Protein AF-A0A1B9E929-F1 (afdb_monomer_lite)

Structure (mmCIF, N/CA/C/O backbone):
data_AF-A0A1B9E929-F1
#
_entry.id   AF-A0A1B9E929-F1
#
loop_
_atom_site.group_PDB
_atom_site.id
_atom_site.type_symbol
_atom_site.label_atom_id
_atom_site.label_alt_id
_atom_site.label_comp_id
_atom_site.label_asym_id
_atom_site.label_entity_id
_atom_site.label_seq_id
_atom_site.pdbx_PDB_ins_code
_atom_site.Cartn_x
_atom_site.Cartn_y
_atom_site.Cartn_z
_atom_site.occupancy
_atom_site.B_iso_or_equiv
_atom_site.auth_seq_id
_atom_site.auth_comp_id
_atom_site.auth_asym_id
_atom_site.auth_atom_id
_atom_site.pdbx_PDB_model_num
ATOM 1 N N . MET A 1 1 ? 0.014 2.179 -25.426 1.00 51.34 1 MET A N 1
ATOM 2 C CA . MET A 1 1 ? -0.343 2.924 -24.190 1.00 51.34 1 MET A CA 1
ATOM 3 C C . MET A 1 1 ? 0.751 2.801 -23.128 1.00 51.34 1 MET A C 1
ATOM 5 O O . MET A 1 1 ? 1.100 3.812 -22.540 1.00 51.34 1 MET A O 1
ATOM 9 N N . ILE A 1 2 ? 1.333 1.608 -22.936 1.00 59.19 2 ILE A N 1
ATOM 10 C CA . ILE A 1 2 ? 2.420 1.338 -21.971 1.00 59.19 2 ILE A CA 1
ATOM 11 C C . ILE A 1 2 ? 3.769 1.963 -22.373 1.00 59.19 2 ILE A C 1
ATOM 13 O O . ILE A 1 2 ? 4.546 2.355 -21.508 1.00 59.19 2 ILE A O 1
ATOM 17 N N . GLU A 1 3 ? 4.036 2.113 -23.674 1.00 55.88 3 GLU A N 1
ATOM 18 C CA . GLU A 1 3 ? 5.309 2.645 -24.196 1.00 55.88 3 GLU A CA 1
ATOM 19 C C . GLU A 1 3 ? 5.669 4.047 -23.674 1.00 55.88 3 GLU A C 1
ATOM 21 O O . GLU A 1 3 ? 6.848 4.331 -23.491 1.00 55.88 3 GLU A O 1
ATOM 26 N N . ASN A 1 4 ? 4.671 4.879 -23.352 1.00 60.53 4 ASN A N 1
ATOM 27 C CA . ASN A 1 4 ? 4.869 6.250 -22.862 1.00 60.53 4 ASN A CA 1
ATOM 28 C C . ASN A 1 4 ? 4.981 6.350 -21.330 1.00 60.53 4 ASN A C 1
ATOM 30 O O . ASN A 1 4 ? 5.116 7.448 -20.792 1.00 60.53 4 ASN A O 1
ATOM 34 N N . ILE A 1 5 ? 4.881 5.232 -20.607 1.00 64.94 5 ILE A N 1
ATOM 35 C CA . ILE A 1 5 ? 5.004 5.214 -19.148 1.00 64.94 5 ILE A CA 1
ATOM 36 C C . ILE A 1 5 ? 6.486 5.097 -18.791 1.00 64.94 5 ILE A C 1
ATOM 38 O O . ILE A 1 5 ? 7.156 4.147 -19.202 1.00 64.94 5 ILE A O 1
ATOM 42 N N . ASN A 1 6 ? 6.982 6.047 -17.997 1.00 69.25 6 ASN A N 1
ATOM 43 C CA . ASN A 1 6 ? 8.296 5.962 -17.366 1.00 69.25 6 ASN A CA 1
ATOM 44 C C . ASN A 1 6 ? 8.157 5.200 -16.044 1.00 69.25 6 ASN A C 1
ATOM 46 O O . ASN A 1 6 ? 7.769 5.767 -15.018 1.00 69.25 6 ASN A O 1
ATOM 50 N N . PHE A 1 7 ? 8.433 3.900 -16.081 1.00 74.25 7 PHE A N 1
ATOM 51 C CA . PHE A 1 7 ? 8.251 3.022 -14.935 1.00 74.25 7 PHE A CA 1
ATOM 52 C C . PHE A 1 7 ? 9.243 3.337 -13.817 1.00 74.25 7 PHE A C 1
ATOM 54 O O . PHE A 1 7 ? 8.877 3.199 -12.650 1.00 74.25 7 PHE A O 1
ATOM 61 N N . ARG A 1 8 ? 10.449 3.840 -14.123 1.00 73.50 8 ARG A N 1
ATOM 62 C CA . ARG A 1 8 ? 11.454 4.231 -13.107 1.00 73.50 8 ARG A CA 1
ATOM 63 C C . ARG A 1 8 ? 10.920 5.169 -12.026 1.00 73.50 8 ARG A C 1
ATOM 65 O O . ARG A 1 8 ? 11.421 5.139 -10.907 1.00 73.50 8 ARG A O 1
ATOM 72 N N . LEU A 1 9 ? 9.937 6.008 -12.354 1.00 65.94 9 LEU A N 1
ATOM 73 C CA . LEU A 1 9 ? 9.393 7.005 -11.431 1.00 65.94 9 LEU A CA 1
ATOM 74 C C . LEU A 1 9 ? 8.196 6.495 -10.609 1.00 65.94 9 LEU A C 1
ATOM 76 O O . LEU A 1 9 ? 7.735 7.179 -9.696 1.00 65.94 9 LEU A O 1
ATOM 80 N N . LEU A 1 10 ? 7.680 5.298 -10.906 1.00 70.56 10 LEU A N 1
ATOM 81 C CA . LEU A 1 10 ? 6.537 4.736 -10.191 1.00 70.56 10 LEU A CA 1
ATOM 82 C C . LEU A 1 10 ? 6.950 4.253 -8.795 1.00 70.56 10 LEU A C 1
ATOM 84 O O . LEU A 1 10 ? 7.727 3.313 -8.644 1.00 70.56 10 LEU A O 1
ATOM 88 N N . ASN A 1 11 ? 6.369 4.826 -7.742 1.00 77.50 11 ASN A N 1
ATOM 89 C CA . ASN A 1 11 ? 6.567 4.317 -6.383 1.00 77.50 11 ASN A CA 1
ATOM 90 C C . ASN A 1 11 ? 5.622 3.139 -6.084 1.00 77.50 11 ASN A C 1
ATOM 92 O O . ASN A 1 11 ? 4.647 3.259 -5.335 1.00 77.50 11 ASN A O 1
ATOM 96 N N . ILE A 1 12 ? 5.914 1.994 -6.705 1.00 85.56 12 ILE A N 1
ATOM 97 C CA . ILE A 1 12 ? 5.138 0.757 -6.561 1.00 85.56 12 ILE A CA 1
ATOM 98 C C . ILE A 1 12 ? 5.155 0.252 -5.111 1.00 85.56 12 ILE A C 1
ATOM 100 O O . ILE A 1 12 ? 4.136 -0.229 -4.622 1.00 85.56 12 ILE A O 1
ATOM 104 N N . ASP A 1 13 ? 6.256 0.430 -4.378 1.00 84.81 13 ASP A N 1
ATOM 105 C CA . ASP A 1 13 ? 6.367 -0.002 -2.978 1.00 84.81 13 ASP A CA 1
ATOM 106 C C . ASP A 1 13 ? 5.401 0.730 -2.050 1.00 84.81 13 ASP A C 1
ATOM 108 O O . ASP A 1 13 ? 4.756 0.113 -1.197 1.00 84.81 13 ASP A O 1
ATOM 112 N N . LYS A 1 14 ? 5.238 2.044 -2.239 1.00 84.75 14 LYS A N 1
ATOM 113 C CA . LYS A 1 14 ? 4.247 2.816 -1.486 1.00 84.75 14 LYS A CA 1
ATOM 114 C C . LYS A 1 14 ? 2.831 2.317 -1.769 1.00 84.75 14 LYS A C 1
ATOM 116 O O . LYS A 1 14 ? 2.068 2.110 -0.826 1.00 84.75 14 LYS A O 1
ATOM 121 N N . TYR A 1 15 ? 2.499 2.079 -3.037 1.00 87.00 15 TYR A N 1
ATOM 122 C CA . TYR A 1 15 ? 1.194 1.544 -3.430 1.00 87.00 15 TYR A CA 1
ATOM 123 C C . TYR A 1 15 ? 0.921 0.169 -2.799 1.00 87.00 15 TYR A C 1
ATOM 125 O O . TYR A 1 15 ? -0.130 -0.052 -2.194 1.00 87.00 15 TYR A O 1
ATOM 133 N N . LEU A 1 16 ? 1.895 -0.740 -2.852 1.00 91.12 16 LEU A N 1
ATOM 134 C CA . LEU A 1 16 ? 1.791 -2.067 -2.245 1.00 91.12 16 LEU A CA 1
ATOM 135 C C . LEU A 1 16 ? 1.612 -2.005 -0.729 1.00 91.12 16 LEU A C 1
ATOM 137 O O . LEU A 1 16 ? 0.798 -2.744 -0.174 1.00 91.12 16 LEU A O 1
ATOM 141 N N . LYS A 1 17 ? 2.317 -1.088 -0.058 1.00 89.81 17 LYS A N 1
ATOM 142 C CA . LYS A 1 17 ? 2.154 -0.854 1.378 1.00 89.81 17 LYS A CA 1
ATOM 143 C C . LYS A 1 17 ? 0.739 -0.389 1.712 1.00 89.81 17 LYS A C 1
ATOM 145 O O . LYS A 1 17 ? 0.171 -0.846 2.704 1.00 89.81 17 LYS A O 1
ATOM 150 N N . GLU A 1 18 ? 0.148 0.485 0.902 1.00 89.69 18 GLU A N 1
ATOM 151 C CA . GLU A 1 18 ? -1.231 0.948 1.097 1.00 89.69 18 GLU A CA 1
ATOM 152 C C . GLU A 1 18 ? -2.257 -0.177 0.889 1.00 89.69 18 GLU A C 1
ATOM 154 O O . GLU A 1 18 ? -3.204 -0.293 1.679 1.00 89.69 18 GLU A O 1
ATOM 159 N N . ILE A 1 19 ? -2.045 -1.046 -0.107 1.00 91.94 19 ILE A N 1
ATOM 160 C CA . ILE A 1 19 ? -2.860 -2.252 -0.317 1.00 91.94 19 ILE A CA 1
ATOM 161 C C . ILE A 1 19 ? -2.749 -3.192 0.879 1.00 91.94 19 ILE A C 1
ATOM 163 O O . ILE A 1 19 ? -3.772 -3.533 1.475 1.00 91.94 19 ILE A O 1
ATOM 167 N N . ALA A 1 20 ? -1.530 -3.585 1.254 1.00 92.19 20 ALA A N 1
ATOM 168 C CA . ALA A 1 20 ? -1.295 -4.519 2.349 1.00 92.19 20 ALA A CA 1
ATOM 169 C C . ALA A 1 20 ? -1.898 -3.995 3.658 1.00 92.19 20 ALA A C 1
ATOM 171 O O . ALA A 1 20 ? -2.606 -4.724 4.344 1.00 92.19 20 ALA A O 1
ATOM 172 N N . THR A 1 21 ? -1.702 -2.706 3.957 1.00 91.44 21 THR A N 1
ATOM 173 C CA . THR A 1 21 ? -2.300 -2.048 5.131 1.00 91.44 21 THR A CA 1
ATOM 174 C C . THR A 1 21 ? -3.825 -2.072 5.076 1.00 91.44 21 THR A C 1
ATOM 176 O O . THR A 1 21 ? -4.485 -2.331 6.078 1.00 91.44 21 THR A O 1
ATOM 179 N N . THR A 1 22 ? -4.407 -1.805 3.905 1.00 91.88 22 THR A N 1
ATOM 180 C CA . THR A 1 22 ? -5.862 -1.819 3.737 1.00 91.88 22 THR A CA 1
ATOM 181 C C . THR A 1 22 ? -6.435 -3.207 4.008 1.00 91.88 22 THR A C 1
ATOM 183 O O . THR A 1 22 ? -7.370 -3.314 4.796 1.00 91.88 22 THR A O 1
ATOM 186 N N . TYR A 1 23 ? -5.873 -4.252 3.400 1.00 93.38 23 TYR A N 1
ATOM 187 C CA . TYR A 1 23 ? -6.336 -5.627 3.601 1.00 93.38 23 TYR A CA 1
ATOM 188 C C . TYR A 1 23 ? -6.071 -6.126 5.025 1.00 93.38 23 TYR A C 1
ATOM 190 O O . TYR A 1 23 ? -6.948 -6.756 5.604 1.00 93.38 23 TYR A O 1
ATOM 198 N N . TYR A 1 24 ? -4.938 -5.766 5.630 1.00 92.69 24 TYR A N 1
ATOM 199 C CA . TYR A 1 24 ? -4.651 -6.052 7.038 1.00 92.69 24 TYR A CA 1
ATOM 200 C C . TYR A 1 24 ? -5.712 -5.455 7.974 1.00 92.69 24 TYR A C 1
ATOM 202 O O . TYR A 1 24 ? -6.269 -6.162 8.808 1.00 92.69 24 TYR A O 1
ATOM 210 N N . ASN A 1 25 ? -6.069 -4.181 7.782 1.00 93.06 25 ASN A N 1
ATOM 211 C CA . ASN A 1 25 ? -7.106 -3.535 8.590 1.00 93.06 25 ASN A CA 1
ATOM 212 C C . ASN A 1 25 ? -8.492 -4.161 8.365 1.00 93.06 25 ASN A C 1
ATOM 214 O O . ASN A 1 25 ? -9.288 -4.220 9.298 1.00 93.06 25 ASN A O 1
ATOM 218 N N . ILE A 1 26 ? -8.793 -4.627 7.143 1.00 93.00 26 ILE A N 1
ATOM 219 C CA . ILE A 1 26 ? -10.020 -5.392 6.859 1.00 93.00 26 ILE A CA 1
ATOM 220 C C . ILE A 1 26 ? -10.012 -6.723 7.631 1.00 93.00 26 ILE A C 1
ATOM 222 O O . ILE A 1 26 ? -11.040 -7.101 8.186 1.00 93.00 26 ILE A O 1
ATOM 226 N N . GLY A 1 27 ? -8.854 -7.382 7.734 1.00 92.50 27 GLY A N 1
ATOM 227 C CA . GLY A 1 27 ? -8.618 -8.580 8.551 1.00 92.50 27 GLY A CA 1
ATOM 228 C C . GLY A 1 27 ? -8.996 -8.445 10.027 1.00 92.50 27 GLY A C 1
ATOM 229 O O . GLY A 1 27 ? -9.335 -9.434 10.668 1.00 92.50 27 GLY A O 1
ATOM 230 N N . GLN A 1 28 ? -8.972 -7.220 10.558 1.00 94.12 28 GLN A N 1
ATOM 231 C CA . GLN A 1 28 ? -9.115 -6.926 11.989 1.00 94.12 28 GLN A CA 1
ATOM 232 C C . GLN A 1 28 ? -10.445 -6.265 12.361 1.00 94.12 28 GLN A C 1
ATOM 234 O O . GLN A 1 28 ? -10.654 -5.875 13.508 1.00 94.12 28 GLN A O 1
ATOM 239 N N . ILE A 1 29 ? -11.380 -6.112 11.418 1.00 94.19 29 ILE A N 1
ATOM 240 C CA . ILE A 1 29 ? -12.635 -5.398 11.700 1.00 94.19 29 ILE A CA 1
ATOM 241 C C . ILE A 1 29 ? -13.497 -6.081 12.767 1.00 94.19 29 ILE A C 1
ATOM 243 O O . ILE A 1 29 ? -14.302 -5.399 13.405 1.00 94.19 29 ILE A O 1
ATOM 247 N N . CYS A 1 30 ? -13.303 -7.384 13.004 1.00 93.50 30 CYS A N 1
ATOM 248 C CA . CYS A 1 30 ? -13.959 -8.118 14.086 1.00 93.50 30 CYS A CA 1
ATOM 249 C C . CYS A 1 30 ? -13.631 -7.573 15.480 1.00 93.50 30 CYS A C 1
ATOM 251 O O . CYS A 1 30 ? -14.419 -7.755 16.405 1.00 93.50 30 CYS A O 1
ATOM 253 N N . ASP A 1 31 ? -12.517 -6.853 15.628 1.00 95.50 31 ASP A N 1
ATOM 254 C CA . ASP A 1 31 ? -12.073 -6.301 16.908 1.00 95.50 31 ASP A CA 1
ATOM 255 C C . ASP A 1 31 ? -12.711 -4.934 17.208 1.00 95.50 31 ASP A C 1
ATOM 257 O O . ASP A 1 31 ? -12.614 -4.413 18.323 1.00 95.50 31 ASP A O 1
ATOM 261 N N . LEU A 1 32 ? -13.418 -4.332 16.243 1.00 95.75 32 LEU A N 1
ATOM 262 C CA . LEU A 1 32 ? -14.046 -3.020 16.412 1.00 95.75 32 LEU A CA 1
ATOM 263 C C . LEU A 1 32 ? -15.002 -2.963 17.627 1.00 95.75 32 LEU A C 1
ATOM 265 O O . LEU A 1 32 ? -14.891 -2.014 18.412 1.00 95.75 32 LEU A O 1
ATOM 269 N N . PRO A 1 33 ? -15.903 -3.940 17.860 1.00 96.12 33 PRO A N 1
ATOM 270 C CA . PRO A 1 33 ? -16.747 -3.959 19.054 1.00 96.12 33 PRO A CA 1
ATOM 271 C C . PRO A 1 33 ? -15.967 -4.028 20.368 1.00 96.12 33 PRO A C 1
ATOM 273 O O . PRO A 1 33 ? -16.385 -3.431 21.365 1.00 96.12 33 PRO A O 1
ATOM 276 N N . PHE A 1 34 ? -14.836 -4.735 20.373 1.00 96.06 34 PHE A N 1
ATOM 277 C CA . PHE A 1 34 ? -13.952 -4.836 21.529 1.00 96.06 34 PHE A CA 1
ATOM 278 C C . PHE A 1 34 ? -13.323 -3.475 21.855 1.00 96.06 34 PHE A C 1
ATOM 280 O O . PHE A 1 34 ? -13.460 -2.994 22.983 1.00 96.06 34 PHE A O 1
ATOM 287 N N . TYR A 1 35 ? -12.738 -2.795 20.866 1.00 96.69 35 TYR A N 1
ATOM 288 C CA . TYR A 1 35 ? -12.156 -1.465 21.070 1.00 96.69 35 TYR A CA 1
ATOM 289 C C . TYR A 1 35 ? -13.198 -0.412 21.472 1.00 96.69 35 TYR A C 1
ATOM 291 O O . TYR A 1 35 ? -12.941 0.404 22.361 1.00 96.69 35 TYR A O 1
ATOM 299 N N . GLU A 1 36 ? -14.401 -0.444 20.885 1.00 95.81 36 GLU A N 1
ATOM 300 C CA . GLU A 1 36 ? -15.497 0.443 21.297 1.00 95.81 36 GLU A CA 1
ATOM 301 C C . GLU A 1 36 ? -15.896 0.222 22.763 1.00 95.81 36 GLU A C 1
ATOM 303 O O . GLU A 1 36 ? -16.153 1.189 23.483 1.00 95.81 36 GLU A O 1
ATOM 308 N N . ARG A 1 37 ? -15.918 -1.032 23.234 1.00 96.12 37 ARG A N 1
ATOM 309 C CA . ARG A 1 37 ? -16.218 -1.368 24.633 1.00 96.12 37 ARG A CA 1
ATOM 310 C C . ARG A 1 37 ? -15.174 -0.786 25.584 1.00 96.12 37 ARG A C 1
ATOM 312 O O . ARG A 1 37 ? -15.547 -0.083 26.520 1.00 96.12 37 ARG A O 1
ATOM 319 N N . LEU A 1 38 ? -13.889 -0.993 25.297 1.00 96.44 38 LEU A N 1
ATOM 320 C CA . LEU A 1 38 ? -12.790 -0.469 26.115 1.00 96.44 38 LEU A CA 1
ATOM 321 C C . LEU A 1 38 ? -12.761 1.065 26.152 1.00 96.44 38 LEU A C 1
ATOM 323 O O . LEU A 1 38 ? -12.543 1.668 27.206 1.00 96.44 38 LEU A O 1
ATOM 327 N N . SER A 1 39 ? -13.029 1.715 25.017 1.00 94.56 39 SER A N 1
ATOM 328 C CA . SER A 1 39 ? -13.139 3.175 24.953 1.00 94.56 39 SER A CA 1
ATOM 329 C C . SER A 1 39 ? -14.309 3.695 25.804 1.00 94.56 39 SER A C 1
ATOM 331 O O . SER A 1 39 ? -14.148 4.638 26.587 1.00 94.56 39 SER A O 1
ATOM 333 N N . ASN A 1 40 ? -15.469 3.030 25.740 1.00 93.56 40 ASN A N 1
ATOM 334 C CA . ASN A 1 40 ? -16.640 3.373 26.551 1.00 93.56 40 ASN A CA 1
ATOM 335 C C . ASN A 1 40 ? -16.408 3.153 28.054 1.00 93.56 40 ASN A C 1
ATOM 337 O O . ASN A 1 40 ? -16.860 3.962 28.865 1.00 93.56 40 ASN A O 1
ATOM 341 N N . GLU A 1 41 ? -15.679 2.107 28.449 1.00 94.12 41 GLU A N 1
ATOM 342 C CA . GLU A 1 41 ? -15.297 1.874 29.848 1.00 94.12 41 GLU A CA 1
ATOM 343 C C . GLU A 1 41 ? -14.422 3.009 30.398 1.00 94.12 41 GLU A C 1
ATOM 345 O O . GLU A 1 41 ? -14.658 3.499 31.508 1.00 94.12 41 GLU A O 1
ATOM 350 N N . LEU A 1 42 ? -13.454 3.491 29.609 1.00 91.69 42 LEU A N 1
ATOM 351 C CA . LEU A 1 42 ? -12.638 4.651 29.979 1.00 91.69 42 LEU A CA 1
ATOM 352 C C . LEU A 1 42 ? -13.474 5.933 30.069 1.00 91.69 42 LEU A C 1
ATOM 354 O O . LEU A 1 42 ? -13.302 6.704 31.017 1.00 91.69 42 LEU A O 1
ATOM 358 N N . ALA A 1 43 ? -14.414 6.145 29.144 1.00 88.56 43 ALA A N 1
ATOM 359 C CA . ALA A 1 43 ? -15.337 7.278 29.194 1.00 88.56 43 ALA A CA 1
ATOM 360 C C . ALA A 1 43 ? -16.244 7.230 30.440 1.00 88.56 43 ALA A C 1
ATOM 362 O O . ALA A 1 43 ? -16.434 8.244 31.115 1.00 88.56 43 ALA A O 1
ATOM 363 N N . LEU A 1 44 ? -16.746 6.048 30.810 1.00 90.06 44 LEU A N 1
ATOM 364 C CA . LEU A 1 44 ? -17.542 5.855 32.023 1.00 90.06 44 LEU A CA 1
ATOM 365 C C . LEU A 1 44 ? -16.710 6.095 33.290 1.00 90.06 44 LEU A C 1
ATOM 367 O O . LEU A 1 44 ? -17.188 6.705 34.249 1.00 90.06 44 LEU A O 1
ATOM 371 N N . LYS A 1 45 ? -15.448 5.654 33.304 1.00 89.62 45 LYS A N 1
ATOM 372 C CA . LYS A 1 45 ? -14.512 5.918 34.405 1.00 89.62 45 LYS A CA 1
ATOM 373 C C . LYS A 1 45 ? -14.263 7.416 34.578 1.00 89.62 45 LYS A C 1
ATOM 375 O O . LYS A 1 45 ? -14.287 7.912 35.707 1.00 89.62 45 LYS A O 1
ATOM 380 N N . GLU A 1 46 ? -14.069 8.128 33.469 1.00 88.25 46 GLU A N 1
ATOM 381 C CA . GLU A 1 46 ? -13.931 9.585 33.429 1.00 88.25 46 GLU A CA 1
ATOM 382 C C . GLU A 1 46 ? -15.177 10.272 34.013 1.00 88.25 46 GLU A C 1
ATOM 384 O O . GLU A 1 46 ? -15.065 11.089 34.933 1.00 88.25 46 GLU A O 1
ATOM 389 N N . TYR A 1 47 ? -16.366 9.872 33.549 1.00 86.88 47 TYR A N 1
ATOM 390 C CA . TYR A 1 47 ? -17.652 10.379 34.030 1.00 86.88 47 TYR A CA 1
ATOM 391 C C . TYR A 1 47 ? -17.848 10.130 35.531 1.00 86.88 47 TYR A C 1
ATOM 393 O O . TYR A 1 47 ? -18.142 11.054 36.284 1.00 86.88 47 TYR A O 1
ATOM 401 N N . ASN A 1 48 ? -17.610 8.907 36.008 1.00 87.19 48 ASN A N 1
ATOM 402 C CA . ASN A 1 48 ? -17.791 8.550 37.415 1.00 87.19 48 ASN A CA 1
ATOM 403 C C . ASN A 1 48 ? -16.856 9.332 38.345 1.00 87.19 48 ASN A C 1
ATOM 405 O O . ASN A 1 48 ? -17.269 9.769 39.424 1.00 87.19 48 ASN A O 1
ATOM 409 N N . ARG A 1 49 ? -15.595 9.538 37.944 1.00 86.00 49 ARG A N 1
ATOM 410 C CA . ARG A 1 49 ? -14.653 10.380 38.699 1.00 86.00 49 ARG A CA 1
ATOM 411 C C . ARG A 1 49 ? -15.124 11.830 38.740 1.00 86.00 49 ARG A C 1
ATOM 413 O O . ARG A 1 49 ? -15.040 12.459 39.794 1.00 86.00 49 ARG A O 1
ATOM 420 N N . PHE A 1 50 ? -15.647 12.341 37.628 1.00 82.38 50 PHE A N 1
ATOM 421 C CA . PHE A 1 50 ? -16.203 13.686 37.552 1.00 82.38 50 PHE A CA 1
ATOM 422 C C . PHE A 1 50 ? -17.435 13.854 38.456 1.00 82.38 50 PHE A C 1
ATOM 424 O O . PHE A 1 50 ? -17.442 14.735 39.317 1.00 82.38 50 PHE A O 1
ATOM 431 N N . SER A 1 51 ? -18.418 12.960 38.361 1.00 83.06 51 SER A N 1
ATOM 432 C CA . SER A 1 51 ? -19.632 12.990 39.186 1.00 83.06 51 SER A CA 1
ATOM 433 C C . SER A 1 51 ? -19.322 12.890 40.684 1.00 83.06 51 SER A C 1
ATOM 435 O O . SER A 1 51 ? -19.861 13.657 41.481 1.00 83.06 51 SER A O 1
ATOM 437 N N . ARG A 1 52 ? -18.379 12.023 41.089 1.00 83.19 52 ARG A N 1
ATOM 438 C CA . ARG A 1 52 ? -17.921 11.933 42.491 1.00 83.19 52 ARG A CA 1
ATOM 439 C C . ARG A 1 52 ? -17.273 13.224 42.992 1.00 83.19 52 ARG A C 1
ATOM 441 O O . ARG A 1 52 ? -17.391 13.531 44.174 1.00 83.19 52 ARG A O 1
ATOM 448 N N . ARG A 1 53 ? -16.570 13.969 42.134 1.00 78.44 53 ARG A N 1
ATOM 449 C CA . ARG A 1 53 ? -15.981 15.265 42.511 1.00 78.44 53 ARG A CA 1
ATOM 450 C C . ARG A 1 53 ? -17.052 16.317 42.743 1.00 78.44 53 ARG A C 1
ATOM 452 O O . ARG A 1 53 ? -16.996 16.998 43.765 1.00 78.44 53 ARG A O 1
ATOM 459 N N . LEU A 1 54 ? -18.020 16.410 41.830 1.00 79.19 54 LEU A N 1
ATOM 460 C CA . LEU A 1 54 ? -19.157 17.318 41.973 1.00 79.19 54 LEU A CA 1
ATOM 461 C C . LEU A 1 54 ? -19.913 17.048 43.278 1.00 79.19 54 LEU A C 1
ATOM 463 O O . LEU A 1 54 ? -20.165 17.978 44.036 1.00 79.19 54 LEU A O 1
ATOM 467 N N . ALA A 1 55 ? -20.162 15.774 43.600 1.00 82.75 55 ALA A N 1
ATOM 468 C CA . ALA A 1 55 ? -20.806 15.377 44.852 1.00 82.75 55 ALA A CA 1
ATOM 469 C C . ALA A 1 55 ? -20.018 15.779 46.118 1.00 82.75 55 ALA A C 1
ATOM 471 O O . ALA A 1 55 ? -20.610 15.952 47.177 1.00 82.75 55 ALA A O 1
ATOM 472 N N . LYS A 1 56 ? -18.691 15.947 46.025 1.00 82.81 56 LYS A N 1
ATOM 473 C CA . LYS A 1 56 ? -17.826 16.401 47.131 1.00 82.81 56 LYS A CA 1
ATOM 474 C C . LYS A 1 56 ? -17.653 17.925 47.194 1.00 82.81 56 LYS A C 1
ATOM 476 O O . LYS A 1 56 ? -16.849 18.399 47.990 1.00 82.81 56 LYS A O 1
ATOM 481 N N . GLY A 1 57 ? -18.333 18.691 46.336 1.00 76.69 57 GLY A N 1
ATOM 482 C CA . GLY A 1 57 ? -18.196 20.151 46.279 1.00 76.69 57 GLY A CA 1
ATOM 483 C C . GLY A 1 57 ? -16.839 20.641 45.754 1.00 76.69 57 GLY A C 1
ATOM 484 O O . GLY A 1 57 ? -16.510 21.815 45.897 1.00 76.69 57 GLY A O 1
ATOM 485 N N . ILE A 1 58 ? -16.034 19.766 45.137 1.00 72.50 58 ILE A N 1
ATOM 486 C CA . ILE A 1 58 ? -14.705 20.120 44.618 1.00 72.50 58 ILE A CA 1
ATOM 487 C C . ILE A 1 58 ? -14.865 20.720 43.215 1.00 72.50 58 ILE A C 1
ATOM 489 O O . ILE A 1 58 ? -14.868 19.994 42.217 1.00 72.50 58 ILE A O 1
ATOM 493 N N . THR A 1 59 ? -14.987 22.047 43.143 1.00 68.94 59 THR A N 1
ATOM 494 C CA . THR A 1 59 ? -15.225 22.809 41.900 1.00 68.94 59 THR A CA 1
ATOM 495 C C . THR A 1 59 ? -13.986 23.532 41.354 1.00 68.94 59 THR A C 1
ATOM 497 O O . THR A 1 59 ? -13.974 23.913 40.185 1.00 68.94 59 THR A O 1
ATOM 500 N N . ALA A 1 60 ? -12.918 23.682 42.147 1.00 57.72 60 ALA A N 1
ATOM 501 C CA . ALA A 1 60 ? -11.715 24.425 41.760 1.00 57.72 60 ALA A CA 1
ATOM 502 C C . ALA A 1 60 ? -10.627 23.532 41.108 1.00 57.72 60 ALA A C 1
ATOM 504 O O . ALA A 1 60 ? -10.140 22.585 41.720 1.00 57.72 60 ALA A O 1
ATOM 505 N N . GLN A 1 61 ? -10.265 23.886 39.864 1.00 57.84 61 GLN A N 1
ATOM 506 C CA . GLN A 1 61 ? -9.177 23.411 38.979 1.00 57.84 61 GLN A CA 1
ATOM 507 C C . GLN A 1 61 ? -9.047 21.903 38.611 1.00 57.84 61 GLN A C 1
ATOM 509 O O . GLN A 1 61 ? -9.467 20.994 39.340 1.00 57.84 61 GLN A O 1
ATOM 514 N N . PRO A 1 62 ? -8.505 21.592 37.409 1.00 56.47 62 PRO A N 1
ATOM 515 C CA . PRO A 1 62 ? -8.595 20.263 36.824 1.00 56.47 62 PRO A CA 1
ATOM 516 C C . PRO A 1 62 ? -7.413 19.391 37.261 1.00 56.47 62 PRO A C 1
ATOM 518 O O . PRO A 1 62 ? -6.406 19.314 36.569 1.00 56.47 62 PRO A O 1
ATOM 521 N N . LEU A 1 63 ? -7.543 18.640 38.358 1.00 57.19 63 LEU A N 1
ATOM 522 C CA . LEU A 1 63 ? -6.793 17.381 38.420 1.00 57.19 63 LEU A CA 1
ATOM 523 C C . LEU A 1 63 ? -7.281 16.480 37.281 1.00 57.19 63 LEU A C 1
ATOM 525 O O . LEU A 1 63 ? -8.497 16.335 37.095 1.00 57.19 63 LEU A O 1
ATOM 529 N N . ALA A 1 64 ? -6.334 15.940 36.513 1.00 58.62 64 ALA A N 1
ATOM 530 C CA . ALA A 1 64 ? -6.583 15.161 35.308 1.00 58.62 64 ALA A CA 1
ATOM 531 C C . ALA A 1 64 ? -7.655 14.086 35.563 1.00 58.62 64 ALA A C 1
ATOM 533 O O . ALA A 1 64 ? -7.569 13.297 36.505 1.00 58.62 64 ALA A O 1
ATOM 534 N N . ARG A 1 65 ? -8.722 14.104 34.751 1.00 72.06 65 ARG A N 1
ATOM 535 C CA . ARG A 1 65 ? -9.886 13.203 34.898 1.00 72.06 65 ARG A CA 1
ATOM 536 C C . ARG A 1 65 ? -9.494 11.733 34.688 1.00 72.06 65 ARG A C 1
ATOM 538 O O . ARG A 1 65 ? -10.099 10.819 35.255 1.00 72.06 65 ARG A O 1
ATOM 545 N N . LEU A 1 66 ? -8.431 11.547 33.920 1.00 78.12 66 LEU A N 1
ATOM 546 C CA . LEU A 1 66 ? -7.729 10.309 33.638 1.00 78.12 66 LEU A CA 1
ATOM 547 C C . LEU A 1 66 ? -6.240 10.508 33.956 1.00 78.12 66 LEU A C 1
ATOM 549 O O . LEU A 1 66 ? -5.745 11.633 33.900 1.00 78.12 66 LEU A O 1
ATOM 553 N N . THR A 1 67 ? -5.529 9.437 34.298 1.00 85.75 67 THR A N 1
ATOM 554 C CA . THR A 1 67 ? -4.061 9.455 34.369 1.00 85.75 67 THR A CA 1
ATOM 555 C C . THR A 1 67 ? -3.475 9.639 32.965 1.00 85.75 67 THR A C 1
ATOM 557 O O . THR A 1 67 ? -4.148 9.366 31.973 1.00 85.75 67 THR A O 1
ATOM 560 N N . ASN A 1 68 ? -2.213 10.063 32.847 1.00 87.44 68 ASN A N 1
ATOM 561 C CA . ASN A 1 68 ? -1.568 10.212 31.533 1.00 87.44 68 ASN A CA 1
ATOM 562 C C . ASN A 1 68 ? -1.595 8.904 30.722 1.00 87.44 68 ASN A C 1
ATOM 564 O O . ASN A 1 68 ? -1.965 8.921 29.553 1.00 87.44 68 ASN A O 1
ATOM 568 N N . SER A 1 69 ? -1.329 7.768 31.374 1.00 90.38 69 SER A N 1
ATOM 569 C CA . SER A 1 69 ? -1.430 6.441 30.751 1.00 90.38 69 SER A CA 1
ATOM 570 C C . SER A 1 69 ? -2.856 6.120 30.277 1.00 90.38 69 SER A C 1
ATOM 572 O O . SER A 1 69 ? -3.038 5.603 29.178 1.00 90.38 69 SER A O 1
ATOM 574 N N . GLU A 1 70 ? -3.892 6.476 31.046 1.00 90.44 70 GLU A N 1
ATOM 575 C CA . GLU A 1 70 ? -5.291 6.300 30.626 1.00 90.44 70 GLU A CA 1
ATOM 576 C C . GLU A 1 70 ? -5.653 7.209 29.434 1.00 90.44 70 GLU A C 1
ATOM 578 O O . GLU A 1 70 ? -6.418 6.797 28.565 1.00 90.44 70 GLU A O 1
ATOM 583 N N . ILE A 1 71 ? -5.094 8.423 29.363 1.00 88.50 71 ILE A N 1
ATOM 584 C CA . ILE A 1 71 ? -5.277 9.343 28.226 1.00 88.50 71 ILE A CA 1
ATOM 585 C C . ILE A 1 71 ? -4.626 8.774 26.962 1.00 88.50 71 ILE A C 1
ATOM 587 O O . ILE A 1 71 ? -5.240 8.791 25.897 1.00 88.50 71 ILE A O 1
ATOM 591 N N . GLU A 1 72 ? -3.396 8.274 27.066 1.00 91.88 72 GLU A N 1
ATOM 592 C CA . GLU A 1 72 ? -2.685 7.632 25.954 1.00 91.88 72 GLU A CA 1
ATOM 593 C C . GLU A 1 72 ? -3.430 6.388 25.465 1.00 91.88 72 GLU A C 1
ATOM 595 O O . GLU A 1 72 ? -3.672 6.240 24.269 1.00 91.88 72 GLU A O 1
ATOM 600 N N . THR A 1 73 ? -3.894 5.557 26.399 1.00 92.81 73 THR A N 1
ATOM 601 C CA . THR A 1 73 ? -4.683 4.355 26.100 1.00 92.81 73 THR A CA 1
ATOM 602 C C . THR A 1 73 ? -6.000 4.706 25.401 1.00 92.81 73 THR A C 1
ATOM 604 O O . THR A 1 73 ? -6.366 4.078 24.409 1.00 92.81 73 THR A O 1
ATOM 607 N N . LYS A 1 74 ? -6.703 5.752 25.861 1.00 91.44 74 LYS A N 1
ATOM 608 C CA . LYS A 1 74 ? -7.936 6.231 25.218 1.00 91.44 74 LYS A CA 1
ATOM 609 C C . LYS A 1 74 ? -7.677 6.688 23.781 1.00 91.44 74 LYS A C 1
ATOM 611 O O . LYS A 1 74 ? -8.408 6.284 22.883 1.00 91.44 74 LYS A O 1
ATOM 616 N N . LYS A 1 75 ? -6.617 7.473 23.555 1.00 93.25 75 LYS A N 1
ATOM 617 C CA . LYS A 1 75 ? -6.217 7.920 22.208 1.00 93.25 75 LYS A CA 1
ATOM 618 C C . LYS A 1 75 ? -5.889 6.748 21.287 1.00 93.25 75 LYS A C 1
ATOM 620 O O . LYS A 1 75 ? -6.259 6.786 20.118 1.00 93.25 75 LYS A O 1
ATOM 625 N N . TYR A 1 76 ? -5.213 5.724 21.808 1.00 95.25 76 TYR A N 1
ATOM 626 C CA . TYR A 1 76 ? -4.939 4.497 21.066 1.00 95.25 76 TYR A CA 1
ATOM 627 C C . TYR A 1 76 ? -6.246 3.827 20.613 1.00 95.25 76 TYR A C 1
ATOM 629 O O . TYR A 1 76 ? -6.446 3.659 19.414 1.00 95.25 76 TYR A O 1
ATOM 637 N N . TYR A 1 77 ? -7.193 3.565 21.523 1.00 96.25 77 TYR A N 1
ATOM 638 C CA . TYR A 1 77 ? -8.481 2.958 21.152 1.00 96.25 77 TYR A CA 1
ATOM 639 C C . TYR A 1 77 ? -9.305 3.824 20.196 1.00 96.25 77 TYR A C 1
ATOM 641 O O . TYR A 1 77 ? -9.904 3.303 19.261 1.00 96.25 77 TYR A O 1
ATOM 649 N N . GLU A 1 78 ? -9.335 5.145 20.386 1.00 94.31 78 GLU A N 1
ATOM 650 C CA . GLU A 1 78 ? -10.010 6.066 19.463 1.00 94.31 78 GLU A CA 1
ATOM 651 C C . GLU A 1 78 ? -9.413 6.000 18.048 1.00 94.31 78 GLU A C 1
ATOM 653 O O . GLU A 1 78 ? -10.152 6.051 17.059 1.00 94.31 78 GLU A O 1
ATOM 658 N N . ASN A 1 79 ? -8.089 5.850 17.942 1.00 96.38 79 ASN A N 1
ATOM 659 C CA . ASN A 1 79 ? -7.411 5.676 16.665 1.00 96.38 79 ASN A CA 1
ATOM 660 C C . ASN A 1 79 ? -7.738 4.321 16.017 1.00 96.38 79 ASN A C 1
ATOM 662 O O . ASN A 1 79 ? -8.084 4.296 14.837 1.00 96.38 79 ASN A O 1
ATOM 666 N N . GLU A 1 80 ? -7.705 3.224 16.779 1.00 96.38 80 GLU A N 1
ATOM 667 C CA . GLU A 1 80 ? -8.087 1.892 16.282 1.00 96.38 80 GLU A CA 1
ATOM 668 C C . GLU A 1 80 ? -9.539 1.872 15.789 1.00 96.38 80 GLU A C 1
ATOM 670 O O . GLU A 1 80 ? -9.812 1.480 14.655 1.00 96.38 80 GLU A O 1
ATOM 675 N N . ILE A 1 81 ? -10.476 2.421 16.571 1.00 96.12 81 ILE A N 1
ATOM 676 C CA . ILE A 1 81 ? -11.892 2.537 16.185 1.00 96.12 81 ILE A CA 1
ATOM 677 C C . ILE A 1 81 ? -12.037 3.286 14.857 1.00 96.12 81 ILE A C 1
ATOM 679 O O . ILE A 1 81 ? -12.803 2.870 13.986 1.00 96.12 81 ILE A O 1
ATOM 683 N N . LYS A 1 82 ? -11.318 4.401 14.684 1.00 95.56 82 LYS A N 1
ATOM 684 C CA . LYS A 1 82 ? -11.359 5.190 13.446 1.00 95.56 82 LYS A CA 1
ATOM 685 C C . LYS A 1 82 ? -10.828 4.392 12.253 1.00 95.56 82 LYS A C 1
ATOM 687 O O . LYS A 1 82 ? -11.437 4.426 11.181 1.00 95.56 82 LYS A O 1
ATOM 692 N N . THR A 1 83 ? -9.711 3.693 12.432 1.00 94.69 83 THR A N 1
ATOM 693 C CA . THR A 1 83 ? -9.084 2.868 11.392 1.00 94.69 83 THR A CA 1
ATOM 694 C C . THR A 1 83 ? -10.006 1.731 10.963 1.00 94.69 83 THR A C 1
ATOM 696 O O . THR A 1 83 ? -10.302 1.603 9.773 1.00 94.69 83 THR A O 1
ATOM 699 N N . LEU A 1 84 ? -10.544 0.972 11.919 1.00 95.00 84 LEU A N 1
ATOM 700 C CA . LEU A 1 84 ? -11.418 -0.167 11.641 1.00 95.00 84 LEU A CA 1
ATOM 701 C C . LEU A 1 84 ? -12.767 0.263 11.051 1.00 95.00 84 LEU A C 1
ATOM 703 O O . LEU A 1 84 ? -13.258 -0.384 10.130 1.00 95.00 84 LEU A O 1
ATOM 707 N N . LYS A 1 85 ? -13.337 1.403 11.472 1.00 93.06 85 LYS A N 1
ATOM 708 C CA . LYS A 1 85 ? -14.533 1.975 10.818 1.00 93.06 85 LYS A CA 1
ATOM 709 C C . LYS A 1 85 ? -14.283 2.336 9.357 1.00 93.06 85 LYS A C 1
ATOM 711 O O . LYS A 1 85 ? -15.143 2.102 8.515 1.00 93.06 85 LYS A O 1
ATOM 716 N N . SER A 1 86 ? -13.110 2.881 9.041 1.00 91.69 86 SER A N 1
ATOM 717 C CA . SER A 1 86 ? -12.721 3.156 7.654 1.00 91.69 86 SER A CA 1
ATOM 718 C C . SER A 1 86 ? -12.569 1.864 6.840 1.00 91.69 86 SER A C 1
ATOM 720 O O . SER A 1 86 ? -13.019 1.795 5.697 1.00 91.69 86 SER A O 1
ATOM 722 N N . ALA A 1 87 ? -11.982 0.819 7.433 1.00 92.12 87 ALA A N 1
ATOM 723 C CA . ALA A 1 87 ? -11.831 -0.490 6.797 1.00 92.12 87 ALA A CA 1
ATOM 724 C C . ALA A 1 87 ? -13.175 -1.201 6.567 1.00 92.12 87 ALA A C 1
ATOM 726 O O . ALA A 1 87 ? -13.365 -1.826 5.528 1.00 92.12 87 ALA A O 1
ATOM 727 N N . LEU A 1 88 ? -14.139 -1.034 7.474 1.00 90.44 88 LEU A N 1
ATOM 728 C CA . LEU A 1 88 ? -15.485 -1.603 7.376 1.00 90.44 88 LEU A CA 1
ATOM 729 C C . LEU A 1 88 ? -16.210 -1.200 6.077 1.00 90.44 88 LEU A C 1
ATOM 731 O O . LEU A 1 88 ? -16.905 -2.008 5.469 1.00 90.44 88 LEU A O 1
ATOM 735 N N . HIS A 1 89 ? -15.992 0.027 5.592 1.00 87.50 89 HIS A N 1
ATOM 736 C CA . HIS A 1 89 ? -16.543 0.489 4.312 1.00 87.50 89 HIS A CA 1
ATOM 737 C C . HIS A 1 89 ? -15.964 -0.230 3.087 1.00 87.50 89 HIS A C 1
ATOM 739 O O . HIS A 1 89 ? -16.548 -0.154 2.008 1.00 87.50 89 HIS A O 1
ATOM 745 N N . LYS A 1 90 ? -14.829 -0.914 3.244 1.00 89.69 90 LYS A N 1
ATOM 746 C CA . LYS A 1 90 ? -14.103 -1.620 2.183 1.00 89.69 90 LYS A CA 1
ATOM 747 C C . LYS A 1 90 ? -14.377 -3.126 2.169 1.00 89.69 90 LYS A C 1
ATOM 749 O O . LYS A 1 90 ? -13.872 -3.814 1.293 1.00 89.69 90 LYS A O 1
ATOM 754 N N . VAL A 1 91 ? -15.195 -3.634 3.093 1.00 88.50 91 VAL A N 1
ATOM 755 C CA . VAL A 1 91 ? -15.644 -5.037 3.118 1.00 88.50 91 VAL A CA 1
ATOM 756 C C . VAL A 1 91 ? -16.242 -5.515 1.786 1.00 88.50 91 VAL A C 1
ATOM 758 O O . VAL A 1 91 ? -15.920 -6.634 1.394 1.00 88.50 91 VAL A O 1
ATOM 761 N N . PRO A 1 92 ? -17.015 -4.701 1.032 1.00 87.81 92 PRO A N 1
ATOM 762 C CA . PRO A 1 92 ? -17.525 -5.114 -0.278 1.00 87.81 92 PRO A CA 1
ATOM 763 C C . PRO A 1 92 ? -16.457 -5.433 -1.326 1.00 87.81 92 PRO A C 1
ATOM 765 O O . PRO A 1 92 ? -16.785 -5.984 -2.370 1.00 87.81 92 PRO A O 1
ATOM 768 N N . PHE A 1 93 ? -15.195 -5.080 -1.077 1.00 87.19 93 PHE A N 1
ATOM 769 C CA . PHE A 1 93 ? -14.092 -5.429 -1.964 1.00 87.19 93 PHE A CA 1
ATOM 770 C C . PHE A 1 93 ? -13.586 -6.859 -1.766 1.00 87.19 93 PHE A C 1
ATOM 772 O O . PHE A 1 93 ? -12.744 -7.286 -2.546 1.00 87.19 93 PHE A O 1
ATOM 779 N N . LEU A 1 94 ? -14.058 -7.590 -0.753 1.00 88.50 94 LEU A N 1
ATOM 780 C CA . LEU A 1 94 ? -13.700 -8.992 -0.543 1.00 88.50 94 LEU A CA 1
ATOM 781 C C . LEU A 1 94 ? -14.461 -9.904 -1.512 1.00 88.50 94 LEU A C 1
ATOM 783 O O . LEU A 1 94 ? -15.644 -9.692 -1.769 1.00 88.50 94 LEU A O 1
ATOM 787 N N . ASP A 1 95 ? -13.808 -10.949 -2.017 1.00 85.69 95 ASP A N 1
ATOM 788 C CA . ASP A 1 95 ? -14.397 -11.870 -2.998 1.00 85.69 95 ASP A CA 1
ATOM 789 C C . ASP A 1 95 ? -15.571 -12.672 -2.435 1.00 85.69 95 ASP A C 1
ATOM 791 O O . ASP A 1 95 ? -16.577 -12.875 -3.113 1.00 85.69 95 ASP A O 1
ATOM 795 N N . TRP A 1 96 ? -15.456 -13.105 -1.179 1.00 76.31 96 TRP A N 1
ATOM 796 C CA . TRP A 1 96 ? -16.477 -13.912 -0.507 1.00 76.31 96 TRP A CA 1
ATOM 797 C C . TRP A 1 96 ? -17.649 -13.089 0.043 1.00 76.31 96 TRP A C 1
ATOM 799 O O . TRP A 1 96 ? -18.669 -13.663 0.431 1.00 76.31 96 TRP A O 1
ATOM 809 N N . PHE A 1 97 ? -17.535 -11.756 0.074 1.00 80.31 97 PHE A N 1
ATOM 810 C CA . PHE A 1 97 ? -18.623 -10.900 0.527 1.00 80.31 97 PHE A CA 1
ATOM 811 C C . PHE A 1 97 ? -19.700 -10.809 -0.559 1.00 80.31 97 PHE A C 1
ATOM 813 O O . PHE A 1 97 ? -19.576 -10.085 -1.545 1.00 80.31 97 PHE A O 1
ATOM 820 N N . THR A 1 98 ? -20.786 -11.549 -0.361 1.00 66.25 98 THR A N 1
ATOM 821 C CA . THR A 1 98 ? -21.988 -11.487 -1.195 1.00 66.25 98 THR A CA 1
ATOM 822 C C . THR A 1 98 ? -23.052 -10.664 -0.466 1.00 66.25 98 THR A C 1
ATOM 824 O O . THR A 1 98 ? -23.421 -11.006 0.659 1.00 66.25 98 THR A O 1
ATOM 827 N N . PRO A 1 99 ? -23.539 -9.550 -1.045 1.00 62.44 99 PRO A N 1
ATOM 828 C CA . PRO A 1 99 ? -24.492 -8.664 -0.384 1.00 62.44 99 PRO A CA 1
ATOM 829 C C . PRO A 1 99 ? -25.918 -9.231 -0.449 1.00 62.44 99 PRO A C 1
ATOM 831 O O . PRO A 1 99 ? -26.830 -8.606 -0.987 1.00 62.44 99 PRO A O 1
ATOM 834 N N . ASP A 1 100 ? -26.142 -10.409 0.126 1.00 54.06 100 ASP A N 1
ATOM 835 C CA . ASP A 1 100 ? -27.473 -11.002 0.196 1.00 54.06 100 ASP A CA 1
ATOM 836 C C . ASP A 1 100 ? -28.219 -10.412 1.402 1.00 54.06 100 ASP A C 1
ATOM 838 O O . ASP A 1 100 ? -28.280 -10.988 2.484 1.00 54.06 100 ASP A O 1
ATOM 842 N N . LYS A 1 101 ? -28.809 -9.227 1.170 1.00 53.81 101 LYS A N 1
ATOM 843 C CA . LYS A 1 101 ? -29.586 -8.370 2.098 1.00 53.81 101 LYS A CA 1
ATOM 844 C C . LYS A 1 101 ? -28.732 -7.453 2.984 1.00 53.81 101 LYS A C 1
ATOM 846 O O . LYS A 1 101 ? -28.511 -7.707 4.163 1.00 53.81 101 LYS A O 1
ATOM 851 N N . ILE A 1 102 ? -28.351 -6.299 2.432 1.00 56.78 102 ILE A N 1
ATOM 852 C CA . ILE A 1 102 ? -27.773 -5.187 3.203 1.00 56.78 102 ILE A CA 1
ATOM 853 C C . ILE A 1 102 ? -28.834 -4.657 4.177 1.00 56.78 102 ILE A C 1
ATOM 855 O O . ILE A 1 102 ? -29.753 -3.935 3.786 1.00 56.78 102 ILE A O 1
ATOM 859 N N . ASN A 1 103 ? -28.709 -4.998 5.458 1.00 63.09 103 ASN A N 1
ATOM 860 C CA . ASN A 1 103 ? -29.494 -4.366 6.508 1.00 63.09 103 ASN A CA 1
ATOM 861 C C . ASN A 1 103 ? -28.834 -3.042 6.911 1.00 63.09 103 ASN A C 1
ATOM 863 O O . ASN A 1 103 ? -28.017 -2.994 7.832 1.00 63.09 103 ASN A O 1
ATOM 867 N N . THR A 1 104 ? -29.228 -1.954 6.247 1.00 64.56 104 THR A N 1
ATOM 868 C CA . THR A 1 104 ? -28.719 -0.596 6.512 1.00 64.56 104 THR A CA 1
ATOM 869 C C . THR A 1 104 ? -29.009 -0.084 7.926 1.00 64.56 104 THR A C 1
ATOM 871 O O . THR A 1 104 ? -28.470 0.948 8.312 1.00 64.56 104 THR A O 1
ATOM 874 N N . ASN A 1 105 ? -29.846 -0.781 8.704 1.00 72.31 105 ASN A N 1
ATOM 875 C CA . ASN A 1 105 ? -30.149 -0.437 10.096 1.00 72.31 105 ASN A CA 1
ATOM 876 C C . ASN A 1 105 ? -29.209 -1.122 11.102 1.00 72.31 105 ASN A C 1
ATOM 878 O O . ASN A 1 105 ? -29.374 -0.954 12.312 1.00 72.31 105 ASN A O 1
ATOM 882 N N . SER A 1 106 ? -28.249 -1.925 10.637 1.00 78.44 106 SER A N 1
ATOM 883 C CA . SER A 1 106 ? -27.274 -2.570 11.512 1.00 78.44 106 SER A CA 1
ATOM 884 C C . SER A 1 106 ? -26.242 -1.564 12.047 1.00 78.44 106 SER A C 1
ATOM 886 O O . SER A 1 106 ? -25.895 -0.581 11.389 1.00 78.44 106 SER A O 1
ATOM 888 N N . LYS A 1 107 ? -25.745 -1.794 13.272 1.00 84.19 107 LYS A N 1
ATOM 889 C CA . LYS A 1 107 ? -24.806 -0.877 13.950 1.00 84.19 107 LYS A CA 1
ATOM 890 C C . LYS A 1 107 ? -23.520 -0.655 13.138 1.00 84.19 107 LYS A C 1
ATOM 892 O O . LYS A 1 107 ? -22.959 0.437 13.184 1.00 84.19 107 LYS A O 1
ATOM 897 N N . TYR A 1 108 ? -23.064 -1.676 12.414 1.00 87.19 108 TYR A N 1
ATOM 898 C CA . TYR A 1 108 ? -21.810 -1.678 11.663 1.00 87.19 108 TYR A CA 1
ATOM 899 C C . TYR A 1 108 ? -22.051 -1.844 10.155 1.00 87.19 108 TYR A C 1
ATOM 901 O O . TYR A 1 108 ? -21.369 -2.632 9.504 1.00 87.19 108 TYR A O 1
ATOM 909 N N . PHE A 1 109 ? -23.005 -1.083 9.602 1.00 80.69 109 PHE A N 1
ATOM 910 C CA . PHE A 1 109 ? -23.413 -1.046 8.184 1.00 80.69 109 PHE A CA 1
ATOM 911 C C . PHE A 1 109 ? -23.967 -2.359 7.628 1.00 80.69 109 PHE A C 1
ATOM 913 O O . PHE A 1 109 ? -25.136 -2.425 7.253 1.00 80.69 109 PHE A O 1
ATOM 920 N N . TYR A 1 110 ? -23.115 -3.377 7.553 1.00 80.75 110 TYR A N 1
ATOM 921 C CA . TYR A 1 110 ? -23.419 -4.711 7.048 1.00 80.75 110 TYR A CA 1
ATOM 922 C C . TYR A 1 110 ? -23.643 -5.719 8.177 1.00 80.75 110 TYR A C 1
ATOM 924 O O . TYR A 1 110 ? -24.234 -6.764 7.934 1.00 80.75 110 TYR A O 1
ATOM 932 N N . PHE A 1 111 ? -23.185 -5.402 9.393 1.00 86.31 111 PHE A N 1
ATOM 933 C CA . PHE A 1 111 ? -23.148 -6.337 10.512 1.00 86.31 111 PHE A CA 1
ATOM 934 C C . PHE A 1 111 ? -23.788 -5.751 11.774 1.00 86.31 111 PHE A C 1
ATOM 936 O O . PHE A 1 111 ? -23.621 -4.574 12.122 1.00 86.31 111 PHE A O 1
ATOM 943 N N . ASN A 1 112 ? -24.485 -6.592 12.530 1.00 88.81 112 ASN A N 1
ATOM 944 C CA . ASN A 1 112 ? -24.691 -6.371 13.955 1.00 88.81 112 ASN A CA 1
ATOM 945 C C . ASN A 1 112 ? -23.416 -6.731 14.748 1.00 88.81 112 ASN A C 1
ATOM 947 O O . ASN A 1 112 ? -22.435 -7.218 14.194 1.00 88.81 112 ASN A O 1
ATOM 951 N N . THR A 1 113 ? -23.404 -6.468 16.057 1.00 91.31 113 THR A N 1
ATOM 952 C CA . THR A 1 113 ? -22.212 -6.700 16.889 1.00 91.31 113 THR A CA 1
ATOM 953 C C . THR A 1 113 ? -21.715 -8.144 16.853 1.00 91.31 113 THR A C 1
ATOM 955 O O . THR A 1 113 ? -20.519 -8.348 16.698 1.00 91.31 113 THR A O 1
ATOM 958 N N . LYS A 1 114 ? -22.612 -9.131 16.968 1.00 89.88 114 LYS A N 1
ATOM 959 C CA . LYS A 1 114 ? -22.225 -10.550 16.974 1.00 89.88 114 LYS A CA 1
ATOM 960 C C . LYS A 1 114 ? -21.724 -10.992 15.604 1.00 89.88 114 LYS A C 1
ATOM 962 O O . LYS A 1 114 ? -20.690 -11.636 15.517 1.00 89.88 114 LYS A O 1
ATOM 967 N N . GLU A 1 115 ? -22.427 -10.585 14.547 1.00 89.75 115 GLU A N 1
ATOM 968 C CA . GLU A 1 115 ? -22.023 -10.869 13.164 1.00 89.75 115 GLU A CA 1
ATOM 969 C C . GLU A 1 115 ? -20.625 -10.316 12.866 1.00 89.75 115 GLU A C 1
ATOM 971 O O . GLU A 1 115 ? -19.823 -11.003 12.245 1.00 89.75 115 GLU A O 1
ATOM 976 N N . LEU A 1 116 ? -20.306 -9.105 13.341 1.00 91.38 116 LEU A N 1
ATOM 977 C CA . LEU A 1 116 ? -18.983 -8.516 13.149 1.00 91.38 116 LEU A CA 1
ATOM 978 C C . LEU A 1 116 ? -17.900 -9.243 13.958 1.00 91.38 116 LEU A C 1
ATOM 980 O O . LEU A 1 116 ? -16.830 -9.498 13.421 1.00 91.38 116 LEU A O 1
ATOM 984 N N . GLU A 1 117 ? -18.166 -9.594 15.222 1.00 92.50 117 GLU A N 1
ATOM 985 C CA . GLU A 1 117 ? -17.221 -10.347 16.072 1.00 92.50 117 GLU A CA 1
ATOM 986 C C . GLU A 1 117 ? -16.886 -11.736 15.479 1.00 92.50 117 GLU A C 1
ATOM 988 O O . GLU A 1 117 ? -15.783 -12.254 15.672 1.00 92.50 117 GLU A O 1
ATOM 993 N N . GLU A 1 118 ? -17.813 -12.333 14.725 1.00 90.94 118 GLU A N 1
ATOM 994 C CA . GLU A 1 118 ? -17.629 -13.611 14.023 1.00 90.94 118 GLU A CA 1
ATOM 995 C C . GLU A 1 118 ? -17.019 -13.455 12.615 1.00 90.94 118 GLU A C 1
ATOM 997 O O . GLU A 1 118 ? -16.504 -14.425 12.051 1.00 90.94 118 GLU A O 1
ATOM 1002 N N . PHE A 1 119 ? -17.022 -12.244 12.048 1.00 89.31 119 PHE A N 1
ATOM 1003 C CA . PHE A 1 119 ? -16.536 -11.965 10.697 1.00 89.31 119 PHE A CA 1
ATOM 1004 C C . PHE A 1 119 ? -15.002 -11.943 10.635 1.00 89.31 119 PHE A C 1
ATOM 1006 O O . PHE A 1 119 ? -14.362 -10.935 10.926 1.00 89.31 119 PHE A O 1
ATOM 1013 N N . LYS A 1 120 ? -14.400 -13.058 10.208 1.00 87.44 120 LYS A N 1
ATOM 1014 C CA . LYS A 1 120 ? -12.939 -13.222 10.106 1.00 87.44 120 LYS A CA 1
ATOM 1015 C C . LYS A 1 120 ? -12.507 -13.462 8.654 1.00 87.44 120 LYS A C 1
ATOM 1017 O O . LYS A 1 120 ? -12.376 -14.619 8.249 1.00 87.44 120 LYS A O 1
ATOM 1022 N N . PRO A 1 121 ? -12.323 -12.404 7.840 1.00 86.19 121 PRO A N 1
ATOM 1023 C CA . PRO A 1 121 ? -11.877 -12.557 6.461 1.00 86.19 121 PRO A CA 1
ATOM 1024 C C . PRO A 1 121 ? -10.442 -13.084 6.428 1.00 86.19 121 PRO A C 1
ATOM 1026 O O . PRO A 1 121 ? -9.575 -12.600 7.151 1.00 86.19 121 PRO A O 1
ATOM 1029 N N . ASN A 1 122 ? -10.170 -14.048 5.548 1.00 84.06 122 ASN A N 1
ATOM 1030 C CA . ASN A 1 122 ? -8.808 -14.524 5.325 1.00 84.06 122 ASN A CA 1
ATOM 1031 C C . ASN A 1 122 ? -8.042 -13.545 4.422 1.00 84.06 122 ASN A C 1
ATOM 1033 O O . ASN A 1 122 ? -7.966 -13.723 3.207 1.00 84.06 122 ASN A O 1
ATOM 1037 N N . THR A 1 123 ? -7.486 -12.496 5.024 1.00 89.50 123 THR A N 1
ATOM 1038 C CA . THR A 1 123 ? -6.643 -11.507 4.335 1.00 89.50 123 THR A CA 1
ATOM 1039 C C . THR A 1 123 ? -5.149 -11.789 4.476 1.00 89.50 123 THR A C 1
ATOM 1041 O O . THR A 1 123 ? -4.345 -11.116 3.831 1.00 89.50 123 THR A O 1
ATOM 1044 N N . ASP A 1 124 ? -4.763 -12.786 5.278 1.00 86.00 124 ASP A N 1
ATOM 1045 C CA . ASP A 1 124 ? -3.361 -13.112 5.575 1.00 86.00 124 ASP A CA 1
ATOM 1046 C C . ASP A 1 124 ? -2.571 -13.429 4.308 1.00 86.00 124 ASP A C 1
ATOM 1048 O O . ASP A 1 124 ? -1.438 -12.977 4.147 1.00 86.00 124 ASP A O 1
ATOM 1052 N N . ASN A 1 125 ? -3.209 -14.111 3.352 1.00 85.75 125 ASN A N 1
ATOM 1053 C CA . ASN A 1 125 ? -2.614 -14.401 2.050 1.00 85.75 125 ASN A CA 1
ATOM 1054 C C . ASN A 1 125 ? -2.107 -13.134 1.345 1.00 85.75 125 ASN A C 1
ATOM 1056 O O . ASN A 1 125 ? -1.033 -13.170 0.752 1.00 85.75 125 ASN A O 1
ATOM 1060 N N . VAL A 1 126 ? -2.835 -12.014 1.426 1.00 91.62 126 VAL A N 1
ATOM 1061 C CA . VAL A 1 126 ? -2.427 -10.747 0.795 1.00 91.62 126 VAL A CA 1
ATOM 1062 C C . VAL A 1 126 ? -1.122 -10.250 1.403 1.00 91.62 126 VAL A C 1
ATOM 1064 O O . VAL A 1 126 ? -0.204 -9.866 0.681 1.00 91.62 126 VAL A O 1
ATOM 1067 N N . TYR A 1 127 ? -1.018 -10.305 2.731 1.00 87.56 127 TYR A N 1
ATOM 1068 C CA . TYR A 1 127 ? 0.194 -9.918 3.441 1.00 87.56 127 TYR A CA 1
ATOM 1069 C C . TYR A 1 127 ? 1.362 -10.853 3.102 1.00 87.56 127 TYR A C 1
ATOM 1071 O O . TYR A 1 127 ? 2.447 -10.376 2.775 1.00 87.56 127 TYR A O 1
ATOM 1079 N N . THR A 1 128 ? 1.144 -12.173 3.122 1.00 88.31 128 THR A N 1
ATOM 1080 C CA . THR A 1 128 ? 2.167 -13.175 2.783 1.00 88.31 128 THR A CA 1
ATOM 1081 C C . THR A 1 128 ? 2.688 -13.008 1.359 1.00 88.31 128 THR A C 1
ATOM 1083 O O . THR A 1 128 ? 3.894 -13.099 1.133 1.00 88.31 128 THR A O 1
ATOM 1086 N N . TRP A 1 129 ? 1.809 -12.745 0.393 1.00 92.44 129 TRP A N 1
ATOM 1087 C CA . TRP A 1 129 ? 2.218 -12.521 -0.988 1.00 92.44 129 TRP A CA 1
ATOM 1088 C C . TRP A 1 129 ? 2.988 -11.210 -1.150 1.00 92.44 129 TRP A C 1
ATOM 1090 O O . TRP A 1 129 ? 4.101 -11.238 -1.668 1.00 92.44 129 TRP A O 1
ATOM 1100 N N . ILE A 1 130 ? 2.436 -10.084 -0.684 1.00 92.12 130 ILE A N 1
ATOM 1101 C CA . ILE A 1 130 ? 3.027 -8.755 -0.908 1.00 92.12 130 ILE A CA 1
ATOM 1102 C C . ILE A 1 130 ? 4.337 -8.572 -0.132 1.00 92.12 130 ILE A C 1
ATOM 1104 O O . ILE A 1 130 ? 5.303 -8.065 -0.695 1.00 92.12 130 ILE A O 1
ATOM 1108 N N . ASN A 1 131 ? 4.384 -8.977 1.140 1.00 86.56 131 ASN A N 1
ATOM 1109 C CA . ASN A 1 131 ? 5.538 -8.726 2.011 1.00 86.56 131 ASN A CA 1
ATOM 1110 C C . ASN A 1 131 ? 6.505 -9.913 2.113 1.00 86.56 131 ASN A C 1
ATOM 1112 O O . ASN A 1 131 ? 7.599 -9.746 2.642 1.00 86.56 131 ASN A O 1
ATOM 1116 N N . GLY A 1 132 ? 6.107 -11.102 1.651 1.00 86.75 132 GLY A N 1
ATOM 1117 C CA . GLY A 1 132 ? 6.917 -12.319 1.728 1.00 86.75 132 GLY A CA 1
ATOM 1118 C C . GLY A 1 132 ? 7.344 -12.829 0.357 1.00 86.75 132 GLY A C 1
ATOM 1119 O O . GLY A 1 132 ? 8.498 -12.686 -0.029 1.00 86.75 132 GLY A O 1
ATOM 1120 N N . LEU A 1 133 ? 6.412 -13.430 -0.386 1.00 88.94 133 LEU A N 1
ATOM 1121 C CA . LEU A 1 133 ? 6.731 -14.164 -1.619 1.00 88.94 133 LEU A CA 1
ATOM 1122 C C . LEU A 1 133 ? 7.202 -13.258 -2.760 1.00 88.94 133 LEU A C 1
ATOM 1124 O O . LEU A 1 133 ? 8.144 -13.601 -3.467 1.00 88.94 133 LEU A O 1
ATOM 1128 N N . MET A 1 134 ? 6.548 -12.115 -2.953 1.00 91.94 134 MET A N 1
ATOM 1129 C CA . MET A 1 134 ? 6.818 -11.226 -4.079 1.00 91.94 134 MET A CA 1
ATOM 1130 C C . MET A 1 134 ? 8.243 -10.636 -4.052 1.00 91.94 134 MET A C 1
ATOM 1132 O O . MET A 1 134 ? 8.888 -10.683 -5.098 1.00 91.94 134 MET A O 1
ATOM 1136 N N . PRO A 1 135 ? 8.783 -10.136 -2.918 1.00 88.88 135 PRO A N 1
ATOM 1137 C CA . PRO A 1 135 ? 10.187 -9.730 -2.832 1.00 88.88 135 PRO A CA 1
ATOM 1138 C C . PRO A 1 135 ? 11.171 -10.842 -3.215 1.00 88.88 135 PRO A C 1
ATOM 1140 O O . PRO A 1 135 ? 12.065 -10.602 -4.018 1.00 88.88 135 PRO A O 1
ATOM 1143 N N . THR A 1 136 ? 10.973 -12.063 -2.706 1.00 88.19 136 THR A N 1
ATOM 1144 C CA . THR A 1 136 ? 11.844 -13.207 -3.027 1.00 88.19 136 THR A CA 1
ATOM 1145 C C . THR A 1 136 ? 11.767 -13.587 -4.504 1.00 88.19 136 THR A C 1
ATOM 1147 O O . THR A 1 136 ? 12.787 -13.835 -5.134 1.00 88.19 136 THR A O 1
ATOM 1150 N N . MET A 1 137 ? 10.566 -13.615 -5.087 1.00 90.06 137 MET A N 1
ATOM 1151 C CA . MET A 1 137 ? 10.400 -13.916 -6.513 1.00 90.06 137 MET A CA 1
ATOM 1152 C C . MET A 1 137 ? 11.004 -12.834 -7.411 1.00 90.06 137 MET A C 1
ATOM 1154 O O . MET A 1 137 ? 11.537 -13.155 -8.468 1.00 90.06 137 MET A O 1
ATOM 1158 N N . LEU A 1 138 ? 10.937 -11.566 -6.998 1.00 92.81 138 LEU A N 1
ATOM 1159 C CA . LEU A 1 138 ? 11.572 -10.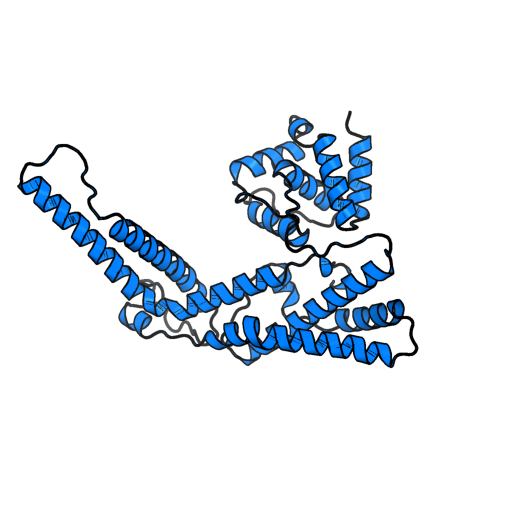471 -7.723 1.00 92.81 138 LEU A CA 1
ATOM 1160 C C . LEU A 1 138 ? 13.096 -10.614 -7.742 1.00 92.81 138 LEU A C 1
ATOM 1162 O O . LEU A 1 138 ? 13.699 -10.409 -8.788 1.00 92.81 138 LEU A O 1
ATOM 1166 N N . GLU A 1 139 ? 13.705 -10.958 -6.607 1.00 91.00 139 GLU A N 1
ATOM 1167 C CA . GLU A 1 139 ? 15.150 -11.193 -6.510 1.00 91.00 139 GLU A CA 1
ATOM 1168 C C . GLU A 1 139 ? 15.589 -12.302 -7.472 1.00 91.00 139 GLU A C 1
ATOM 1170 O O . GLU A 1 139 ? 16.449 -12.075 -8.320 1.00 91.00 139 GLU A O 1
ATOM 1175 N N . VAL A 1 140 ? 14.901 -13.449 -7.434 1.00 91.06 140 VAL A N 1
ATOM 1176 C CA . VAL A 1 140 ? 15.159 -14.572 -8.349 1.00 91.06 140 VAL A CA 1
ATOM 1177 C C . VAL A 1 140 ? 14.995 -14.159 -9.813 1.00 91.06 140 VAL A C 1
ATOM 1179 O O . VAL A 1 140 ? 15.833 -14.502 -10.640 1.00 91.06 140 VAL A O 1
ATOM 1182 N N . SER A 1 141 ? 13.951 -13.397 -10.147 1.00 93.00 141 SER A N 1
ATOM 1183 C CA . SER A 1 141 ? 13.735 -12.943 -11.526 1.00 93.00 141 SER A CA 1
ATOM 1184 C C . SER A 1 141 ? 14.842 -11.998 -12.017 1.00 93.00 141 SER A C 1
ATOM 1186 O O . SER A 1 141 ? 15.317 -12.110 -13.148 1.00 93.00 141 SER A O 1
ATOM 1188 N N . ILE A 1 142 ? 15.313 -11.082 -11.163 1.00 92.56 142 ILE A N 1
ATOM 1189 C CA . ILE A 1 142 ? 16.438 -10.199 -11.502 1.00 92.56 142 ILE A CA 1
ATOM 1190 C C . ILE A 1 142 ? 17.717 -11.019 -11.727 1.00 92.56 142 ILE A C 1
ATOM 1192 O O . ILE A 1 142 ? 18.433 -10.771 -12.701 1.00 92.56 142 ILE A O 1
ATOM 1196 N N . ASP A 1 143 ? 17.978 -12.021 -10.888 1.00 90.56 143 ASP A N 1
ATOM 1197 C CA . ASP A 1 143 ? 19.114 -12.928 -11.069 1.00 90.56 143 ASP A CA 1
ATOM 1198 C C . ASP A 1 143 ? 19.014 -13.708 -12.387 1.00 90.56 143 ASP A C 1
ATOM 1200 O O . ASP A 1 143 ? 20.007 -13.853 -13.102 1.00 90.56 143 ASP A O 1
ATOM 1204 N N . GLU A 1 144 ? 17.823 -14.185 -12.754 1.00 91.31 144 GLU A N 1
ATOM 1205 C CA . GLU A 1 144 ? 17.580 -14.835 -14.046 1.00 91.31 144 GLU A CA 1
ATOM 1206 C C . GLU A 1 144 ? 17.883 -13.889 -15.218 1.00 91.31 144 GLU A C 1
ATOM 1208 O O . GLU A 1 144 ? 18.568 -14.290 -16.160 1.00 91.31 144 GLU A O 1
ATOM 1213 N N . ILE A 1 145 ? 17.473 -12.617 -15.141 1.00 93.06 145 ILE A N 1
ATOM 1214 C CA . ILE A 1 145 ? 17.782 -11.602 -16.162 1.00 93.06 145 ILE A CA 1
ATOM 1215 C C . ILE A 1 145 ? 19.297 -11.412 -16.327 1.00 93.06 145 ILE A C 1
ATOM 1217 O O . ILE A 1 145 ? 19.778 -11.342 -17.466 1.00 93.06 145 ILE A O 1
ATOM 1221 N N . GLU A 1 146 ? 20.051 -11.315 -15.227 1.00 92.94 146 GLU A N 1
ATOM 1222 C CA . GLU A 1 146 ? 21.508 -11.141 -15.274 1.00 92.94 146 GLU A CA 1
ATOM 1223 C C . GLU A 1 146 ? 22.230 -12.406 -15.754 1.00 92.94 146 GLU A C 1
ATOM 1225 O O . GLU A 1 146 ? 23.172 -12.315 -16.542 1.00 92.94 146 GLU A O 1
ATOM 1230 N N . ASN A 1 147 ? 21.779 -13.589 -15.341 1.00 91.25 147 ASN A N 1
ATOM 1231 C CA . ASN A 1 147 ? 22.354 -14.858 -15.787 1.00 91.25 147 ASN A CA 1
ATOM 1232 C C . ASN A 1 147 ? 22.105 -15.101 -17.282 1.00 91.25 147 ASN A C 1
ATOM 1234 O O . ASN A 1 147 ? 23.023 -15.488 -18.011 1.00 91.25 147 ASN A O 1
ATOM 1238 N N . GLU A 1 148 ? 20.892 -14.816 -17.767 1.00 90.00 148 GLU A N 1
ATOM 1239 C CA . GLU A 1 148 ? 20.576 -14.838 -19.197 1.00 90.00 148 GLU A CA 1
ATOM 1240 C C . GLU A 1 148 ? 21.490 -13.874 -19.973 1.00 90.00 148 GLU A C 1
ATOM 1242 O O . GLU A 1 148 ? 22.035 -14.250 -21.016 1.00 90.00 148 GLU A O 1
ATOM 1247 N N . PHE A 1 149 ? 21.738 -12.667 -19.444 1.00 91.69 149 PHE A N 1
ATOM 1248 C CA . PHE A 1 149 ? 22.681 -11.717 -20.040 1.00 91.69 149 PHE A CA 1
ATOM 1249 C C . PHE A 1 149 ? 24.100 -12.292 -20.156 1.00 91.69 149 PHE A C 1
ATOM 1251 O O . PHE A 1 149 ? 24.697 -12.179 -21.223 1.00 91.69 149 PHE A O 1
ATOM 1258 N N . VAL A 1 150 ? 24.642 -12.921 -19.106 1.00 89.75 150 VAL A N 1
ATOM 1259 C CA . VAL A 1 150 ? 26.007 -13.493 -19.122 1.00 89.75 150 VAL A CA 1
ATOM 1260 C C . VAL A 1 150 ? 26.196 -14.489 -20.271 1.00 89.75 150 VAL A C 1
ATOM 1262 O O . VAL A 1 150 ? 27.280 -14.581 -20.846 1.00 89.75 150 VAL A O 1
ATOM 1265 N N . SER A 1 151 ? 25.136 -15.214 -20.632 1.00 87.00 151 SER A N 1
ATOM 1266 C CA . SER A 1 151 ? 25.133 -16.172 -21.744 1.00 87.00 151 SER A CA 1
ATOM 1267 C C . SER A 1 151 ? 24.805 -15.566 -23.119 1.00 87.00 151 SER A C 1
ATOM 1269 O O . SER A 1 151 ? 24.899 -16.253 -24.138 1.00 87.00 151 SER A O 1
ATOM 1271 N N . SER A 1 152 ? 24.414 -14.292 -23.169 1.00 88.00 152 SER A N 1
ATOM 1272 C CA . SER A 1 152 ? 23.988 -13.604 -24.387 1.00 88.00 152 SER A CA 1
ATOM 1273 C C . SER A 1 152 ? 25.185 -13.059 -25.181 1.00 88.00 152 SER A C 1
ATOM 1275 O O . SER A 1 152 ? 26.083 -12.451 -24.602 1.00 88.00 152 SER A O 1
ATOM 1277 N N . PRO A 1 153 ? 25.191 -13.176 -26.524 1.00 85.19 153 PRO A N 1
ATOM 1278 C CA . PRO A 1 153 ? 26.215 -12.552 -27.365 1.00 85.19 153 PRO A CA 1
ATOM 1279 C C . PRO A 1 153 ? 26.003 -11.038 -27.552 1.00 85.19 153 PRO A C 1
ATOM 1281 O O . PRO A 1 153 ? 26.816 -10.380 -28.200 1.00 85.19 153 PRO A O 1
ATOM 1284 N N . LEU A 1 154 ? 24.889 -10.485 -27.059 1.00 86.75 154 LEU A N 1
ATOM 1285 C CA . LEU A 1 154 ? 24.540 -9.077 -27.240 1.00 86.75 154 LEU A CA 1
ATOM 1286 C C . LEU A 1 154 ? 25.301 -8.168 -26.262 1.00 86.75 154 LEU A C 1
ATOM 1288 O O . LEU A 1 154 ? 25.466 -8.530 -25.094 1.00 86.75 154 LEU A O 1
ATOM 1292 N N . PRO A 1 155 ? 25.663 -6.939 -26.676 1.00 90.56 155 PRO A N 1
ATOM 1293 C CA . PRO A 1 155 ? 26.059 -5.896 -25.737 1.00 90.56 155 PRO A CA 1
ATOM 1294 C C . PRO A 1 155 ? 24.990 -5.692 -24.652 1.00 90.56 155 PRO A C 1
ATOM 1296 O O . PRO A 1 155 ? 23.790 -5.745 -24.929 1.00 90.56 155 PRO A O 1
ATOM 1299 N N . LYS A 1 156 ? 25.422 -5.421 -23.413 1.00 89.50 156 LYS A N 1
ATOM 1300 C CA . LYS A 1 156 ? 24.547 -5.347 -22.225 1.00 89.50 156 LYS A CA 1
ATOM 1301 C C . LYS A 1 156 ? 23.348 -4.413 -22.406 1.00 89.50 156 LYS A C 1
ATOM 1303 O O . LYS A 1 156 ? 22.221 -4.774 -22.079 1.00 89.50 156 LYS A O 1
ATOM 1308 N N . ILE A 1 157 ? 23.587 -3.238 -22.988 1.00 89.25 157 ILE A N 1
ATOM 1309 C CA . ILE A 1 157 ? 22.540 -2.251 -23.270 1.00 89.25 157 ILE A CA 1
ATOM 1310 C C . ILE A 1 157 ? 21.494 -2.771 -24.268 1.00 89.25 157 ILE A C 1
ATOM 1312 O O . ILE A 1 157 ? 20.297 -2.609 -24.037 1.00 89.25 157 ILE A O 1
ATOM 1316 N N . ASP A 1 158 ? 21.922 -3.444 -25.337 1.00 89.88 158 ASP A N 1
ATOM 1317 C CA . ASP A 1 158 ? 21.026 -3.968 -26.372 1.00 89.88 158 ASP A CA 1
ATOM 1318 C C . ASP A 1 158 ? 20.225 -5.163 -25.853 1.00 89.88 158 ASP A C 1
ATOM 1320 O O . ASP A 1 158 ? 19.031 -5.288 -26.128 1.00 89.88 158 ASP A O 1
ATOM 1324 N N . TYR A 1 159 ? 20.860 -6.016 -25.044 1.00 95.56 159 TYR A N 1
ATOM 1325 C CA . TYR A 1 159 ? 20.178 -7.097 -24.341 1.00 95.56 159 TYR A CA 1
ATOM 1326 C C . TYR A 1 159 ? 19.047 -6.557 -23.452 1.00 95.56 159 TYR A C 1
ATOM 1328 O O . TYR A 1 159 ? 17.900 -6.996 -23.583 1.00 95.56 159 TYR A O 1
ATOM 1336 N N . TYR A 1 160 ? 19.334 -5.562 -22.607 1.00 94.19 160 TYR A N 1
ATOM 1337 C CA . TYR A 1 160 ? 18.323 -4.969 -21.733 1.00 94.19 160 TYR A CA 1
ATOM 1338 C C . TYR A 1 160 ? 17.205 -4.272 -22.504 1.00 94.19 160 TYR A C 1
ATOM 1340 O O . TYR A 1 160 ? 16.040 -4.468 -22.166 1.00 94.19 160 TYR A O 1
ATOM 1348 N N . LYS A 1 161 ? 17.519 -3.514 -23.563 1.00 92.19 161 LYS A N 1
ATOM 1349 C CA . LYS A 1 161 ? 16.501 -2.886 -24.423 1.00 92.19 161 LYS A CA 1
ATOM 1350 C C . LYS A 1 161 ? 15.581 -3.927 -25.064 1.00 92.19 161 LYS A C 1
ATOM 1352 O O . LYS A 1 161 ? 14.362 -3.750 -25.068 1.00 92.19 161 LYS A O 1
ATOM 1357 N N . ASN A 1 162 ? 16.143 -5.040 -25.535 1.00 93.19 162 ASN A N 1
ATOM 1358 C CA . ASN A 1 162 ? 15.366 -6.138 -26.105 1.00 93.19 162 ASN A CA 1
ATOM 1359 C C . ASN A 1 162 ? 14.471 -6.825 -25.060 1.00 93.19 162 ASN A C 1
ATOM 1361 O O . ASN A 1 162 ? 13.299 -7.079 -25.342 1.00 93.19 162 ASN A O 1
ATOM 1365 N N . LYS A 1 163 ? 14.984 -7.113 -23.854 1.00 94.44 163 LYS A N 1
ATOM 1366 C CA . LYS A 1 163 ? 14.186 -7.702 -22.761 1.00 94.44 163 LYS A CA 1
ATOM 1367 C C . LYS A 1 163 ? 13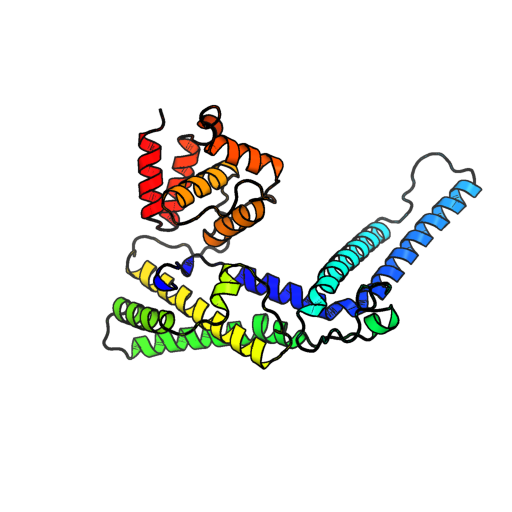.070 -6.748 -22.317 1.00 94.44 163 LYS A C 1
ATOM 1369 O O . LYS A 1 163 ? 11.924 -7.172 -22.199 1.00 94.44 163 LYS A O 1
ATOM 1374 N N . LEU A 1 164 ? 13.384 -5.459 -22.171 1.00 93.31 164 LEU A N 1
ATOM 1375 C CA . LEU A 1 164 ? 12.428 -4.408 -21.818 1.00 93.31 164 LEU A CA 1
ATOM 1376 C C . LEU A 1 164 ? 11.282 -4.322 -22.832 1.00 93.31 164 LEU A C 1
ATOM 1378 O O . LEU A 1 164 ? 10.119 -4.276 -22.438 1.00 93.31 164 LEU A O 1
ATOM 1382 N N . SER A 1 165 ? 11.598 -4.326 -24.131 1.00 91.38 165 SER A N 1
ATOM 1383 C CA . SER A 1 165 ? 10.582 -4.294 -25.188 1.00 91.38 165 SER A CA 1
ATOM 1384 C C . SER A 1 165 ? 9.651 -5.507 -25.118 1.00 91.38 165 SER A C 1
ATOM 1386 O O . SER A 1 165 ? 8.438 -5.345 -25.224 1.00 91.38 165 SER A O 1
ATOM 1388 N N . LYS A 1 166 ? 10.191 -6.710 -24.872 1.00 92.00 166 LYS A N 1
ATOM 1389 C CA . LYS A 1 166 ? 9.376 -7.923 -24.703 1.00 92.00 166 LYS A CA 1
ATOM 1390 C C . LYS A 1 166 ? 8.414 -7.800 -23.523 1.00 92.00 166 LYS A C 1
ATOM 1392 O O . LYS A 1 166 ? 7.227 -8.026 -23.717 1.00 92.00 166 LYS A O 1
ATOM 1397 N N . LEU A 1 167 ? 8.903 -7.381 -22.355 1.00 92.25 167 LEU A N 1
ATOM 1398 C CA . LEU A 1 167 ? 8.074 -7.218 -21.154 1.00 92.25 167 LEU A CA 1
ATOM 1399 C C . LEU A 1 167 ? 6.982 -6.155 -21.335 1.00 92.25 167 LEU A C 1
ATOM 1401 O O . LEU A 1 167 ? 5.845 -6.368 -20.928 1.00 92.25 167 LEU A O 1
ATOM 1405 N N . LYS A 1 168 ? 7.290 -5.023 -21.983 1.00 89.00 168 LYS A N 1
ATOM 1406 C CA . LYS A 1 168 ? 6.297 -3.965 -22.258 1.00 89.00 168 LYS A CA 1
ATOM 1407 C C . LYS A 1 168 ? 5.207 -4.381 -23.254 1.00 89.00 168 LYS A C 1
ATOM 1409 O O . LYS A 1 168 ? 4.160 -3.739 -23.280 1.00 89.00 168 LYS A O 1
ATOM 1414 N N . ASN A 1 169 ? 5.451 -5.422 -24.052 1.00 88.81 169 ASN A N 1
ATOM 1415 C CA . ASN A 1 169 ? 4.488 -5.978 -25.004 1.00 88.81 169 ASN A CA 1
ATOM 1416 C C . ASN A 1 169 ? 3.577 -7.051 -24.392 1.00 88.81 169 ASN A C 1
ATOM 1418 O O . ASN A 1 169 ? 2.698 -7.560 -25.086 1.00 88.81 169 ASN A O 1
ATOM 1422 N N . GLU A 1 170 ? 3.788 -7.426 -23.131 1.00 89.06 170 GLU A N 1
ATOM 1423 C CA . GLU A 1 170 ? 2.898 -8.349 -22.435 1.00 89.06 170 GLU A CA 1
ATOM 1424 C C . GLU A 1 170 ? 1.591 -7.671 -22.003 1.00 89.06 170 GLU A C 1
ATOM 1426 O O . GLU A 1 170 ? 1.498 -6.447 -21.896 1.00 89.06 170 GLU A O 1
ATOM 1431 N N . ASP A 1 171 ? 0.573 -8.486 -21.725 1.00 87.88 171 ASP A N 1
ATOM 1432 C CA . ASP A 1 171 ? -0.712 -8.005 -21.227 1.00 87.88 171 ASP A CA 1
ATOM 1433 C C . ASP A 1 171 ? -0.644 -7.681 -19.728 1.00 87.88 171 ASP A C 1
ATOM 1435 O O . ASP A 1 171 ? -0.245 -8.513 -18.907 1.00 87.88 171 ASP A O 1
ATOM 1439 N N . PHE A 1 172 ? -1.114 -6.483 -19.372 1.00 91.00 172 PHE A N 1
ATOM 1440 C CA . PHE A 1 172 ? -1.243 -6.016 -17.993 1.00 91.00 172 PHE A CA 1
ATOM 1441 C C . PHE A 1 172 ? -2.718 -5.816 -17.639 1.00 91.00 172 PHE A C 1
ATOM 1443 O O . PHE A 1 172 ? -3.394 -4.944 -18.183 1.00 91.00 172 PHE A O 1
ATOM 1450 N N . ILE A 1 173 ? -3.221 -6.628 -16.713 1.00 93.62 173 ILE A N 1
ATOM 1451 C CA . ILE A 1 173 ? -4.616 -6.644 -16.262 1.00 93.62 173 ILE A CA 1
ATOM 1452 C C . ILE A 1 173 ? -4.859 -5.566 -15.197 1.00 93.62 173 ILE A C 1
ATOM 1454 O O . ILE A 1 173 ? -5.936 -4.969 -15.134 1.00 93.62 173 ILE A O 1
ATOM 1458 N N . TYR A 1 174 ? -3.878 -5.326 -14.329 1.00 92.69 174 TYR A N 1
ATOM 1459 C CA . TYR A 1 174 ? -3.984 -4.455 -13.160 1.00 92.69 174 TYR A CA 1
ATOM 1460 C C . TYR A 1 174 ? -3.262 -3.117 -13.321 1.00 92.69 174 TYR A C 1
ATOM 1462 O O . TYR A 1 174 ? -3.585 -2.192 -12.580 1.00 92.69 174 TYR A O 1
ATOM 1470 N N . LEU A 1 175 ? -2.339 -2.970 -14.273 1.00 87.44 175 LEU A N 1
ATOM 1471 C CA . LEU A 1 175 ? -1.524 -1.765 -14.452 1.00 87.44 175 LEU A CA 1
ATOM 1472 C C . LEU A 1 175 ? -2.356 -0.482 -14.510 1.00 87.44 175 LEU A C 1
ATOM 1474 O O . LEU A 1 175 ? -2.037 0.471 -13.810 1.00 87.44 175 LEU A O 1
ATOM 1478 N N . GLU A 1 176 ? -3.459 -0.450 -15.259 1.00 83.25 176 GLU A N 1
ATOM 1479 C CA . GLU A 1 176 ? -4.331 0.732 -15.298 1.00 83.25 176 GLU A CA 1
ATOM 1480 C C . GLU A 1 176 ? -4.891 1.080 -13.907 1.00 83.25 176 GLU A C 1
ATOM 1482 O O . GLU A 1 176 ? -4.911 2.244 -13.504 1.00 83.25 176 GLU A O 1
ATOM 1487 N N . LYS A 1 177 ? -5.302 0.074 -13.128 1.00 82.88 177 LYS A N 1
ATOM 1488 C CA . LYS A 1 177 ? -5.777 0.272 -11.751 1.00 82.88 177 LYS A CA 1
ATOM 1489 C C . LYS A 1 177 ? -4.651 0.753 -10.834 1.00 82.88 177 LYS A C 1
ATOM 1491 O O . LYS A 1 177 ? -4.891 1.639 -10.016 1.00 82.88 177 LYS A O 1
ATOM 1496 N N . ILE A 1 178 ? -3.441 0.218 -11.000 1.00 82.69 178 ILE A N 1
ATOM 1497 C CA . ILE A 1 178 ? -2.244 0.620 -10.249 1.00 82.69 178 ILE A CA 1
ATOM 1498 C C . ILE A 1 178 ? -1.909 2.090 -10.530 1.00 82.69 178 ILE A C 1
ATOM 1500 O O . ILE A 1 178 ? -1.752 2.872 -9.595 1.00 82.69 178 ILE A O 1
ATOM 1504 N N . LEU A 1 179 ? -1.871 2.492 -11.804 1.00 79.19 179 LEU A N 1
ATOM 1505 C CA . LEU A 1 179 ? -1.576 3.870 -12.220 1.00 79.19 179 LEU A CA 1
ATOM 1506 C C . LEU A 1 179 ? -2.620 4.869 -11.713 1.00 79.19 179 LEU A C 1
ATOM 1508 O O . LEU A 1 179 ? -2.285 5.999 -11.368 1.00 79.19 179 LEU A O 1
ATOM 1512 N N . ASN A 1 180 ? -3.879 4.438 -11.623 1.00 73.69 180 ASN A N 1
ATOM 1513 C CA . ASN A 1 180 ? -4.968 5.239 -11.071 1.00 73.69 180 ASN A CA 1
ATOM 1514 C C . ASN A 1 180 ? -5.029 5.218 -9.531 1.00 73.69 180 ASN A C 1
ATOM 1516 O O . ASN A 1 180 ? -5.924 5.837 -8.951 1.00 73.69 180 ASN A O 1
ATOM 1520 N N . GLY A 1 181 ? -4.124 4.500 -8.853 1.00 73.00 181 GLY A N 1
ATOM 1521 C CA . GLY A 1 181 ? -4.132 4.352 -7.395 1.00 73.00 181 GLY A CA 1
ATOM 1522 C C . GLY A 1 181 ? -5.388 3.655 -6.861 1.00 73.00 181 GLY A C 1
ATOM 1523 O O . GLY A 1 181 ? -5.768 3.848 -5.706 1.00 73.00 181 GLY A O 1
ATOM 1524 N N . ALA A 1 182 ? -6.071 2.875 -7.700 1.00 79.88 182 ALA A N 1
ATOM 1525 C CA . ALA A 1 182 ? -7.268 2.153 -7.307 1.00 79.88 182 ALA A CA 1
ATOM 1526 C C . ALA A 1 182 ? -6.901 0.965 -6.411 1.00 79.88 182 ALA A C 1
ATOM 1528 O O . ALA A 1 182 ? -5.878 0.303 -6.612 1.00 79.88 182 ALA A O 1
ATOM 1529 N N . LEU A 1 183 ? -7.761 0.665 -5.435 1.00 85.38 183 LEU A N 1
ATOM 1530 C CA . LEU A 1 183 ? -7.636 -0.571 -4.674 1.00 85.38 183 LEU A CA 1
ATOM 1531 C C . LEU A 1 183 ? -7.946 -1.751 -5.601 1.00 85.38 183 LEU A C 1
ATOM 1533 O O . LEU A 1 183 ? -8.944 -1.732 -6.323 1.00 85.38 183 LEU A O 1
ATOM 1537 N N . ILE A 1 184 ? -7.112 -2.787 -5.566 1.00 91.12 184 ILE A N 1
ATOM 1538 C CA . ILE A 1 184 ? -7.429 -4.034 -6.254 1.00 91.12 184 ILE A CA 1
ATOM 1539 C C . ILE A 1 184 ? -8.413 -4.812 -5.389 1.00 91.12 184 ILE A C 1
ATOM 1541 O O . ILE A 1 184 ? -8.115 -5.156 -4.246 1.00 91.12 184 ILE A O 1
ATOM 1545 N N . GLU A 1 185 ? -9.604 -5.035 -5.926 1.00 90.25 185 GLU A N 1
ATOM 1546 C CA . GLU A 1 185 ? -10.656 -5.825 -5.292 1.00 90.25 185 GLU A CA 1
ATOM 1547 C C . GLU A 1 185 ? -10.303 -7.316 -5.327 1.00 90.25 185 GLU A C 1
ATOM 1549 O O . GLU A 1 185 ? -9.574 -7.776 -6.211 1.00 90.25 185 GLU A O 1
ATOM 1554 N N . LYS A 1 186 ? -10.875 -8.073 -4.391 1.00 91.62 186 LYS A N 1
ATOM 1555 C CA . LYS A 1 186 ? -10.853 -9.535 -4.343 1.00 91.62 186 LYS A CA 1
ATOM 1556 C C . LYS A 1 186 ? -9.463 -10.142 -4.149 1.00 91.62 186 LYS A C 1
ATOM 1558 O O . LYS A 1 186 ? -9.239 -11.293 -4.520 1.00 91.62 186 LYS A O 1
ATOM 1563 N N . LEU A 1 187 ? -8.505 -9.400 -3.582 1.00 93.25 187 LEU A N 1
ATOM 1564 C CA . LEU A 1 187 ? -7.163 -9.939 -3.307 1.00 93.25 187 LEU A CA 1
ATOM 1565 C C . LEU A 1 187 ? -7.164 -10.988 -2.185 1.00 93.25 187 LEU A C 1
ATOM 1567 O O . LEU A 1 187 ? -6.208 -11.741 -2.058 1.00 93.25 187 LEU A O 1
ATOM 1571 N N . ASP A 1 188 ? -8.228 -11.093 -1.395 1.00 90.62 188 ASP A N 1
ATOM 1572 C CA . ASP A 1 188 ? -8.455 -12.220 -0.485 1.00 90.62 188 ASP A CA 1
ATOM 1573 C C . ASP A 1 188 ? -8.596 -13.563 -1.234 1.00 90.62 188 ASP A C 1
ATOM 1575 O O . ASP A 1 188 ? -8.288 -14.626 -0.687 1.00 90.62 188 ASP A O 1
ATOM 1579 N N . ASN A 1 189 ? -8.960 -13.535 -2.521 1.00 92.12 189 ASN A N 1
ATOM 1580 C CA . ASN A 1 189 ? -8.872 -14.698 -3.391 1.00 92.12 189 ASN A CA 1
ATOM 1581 C C . ASN A 1 189 ? -7.417 -14.954 -3.814 1.00 92.12 189 ASN A C 1
ATOM 1583 O O . ASN A 1 189 ? -6.805 -14.164 -4.538 1.00 92.12 189 ASN A O 1
ATOM 1587 N N . LYS A 1 190 ? -6.882 -16.123 -3.443 1.00 90.31 190 LYS A N 1
ATOM 1588 C CA . LYS A 1 190 ? -5.489 -16.519 -3.717 1.00 90.31 190 LYS A CA 1
ATOM 1589 C C . LYS A 1 190 ? -5.092 -16.400 -5.193 1.00 90.31 190 LYS A C 1
ATOM 1591 O O . LYS A 1 190 ? -3.975 -15.977 -5.471 1.00 90.31 190 LYS A O 1
ATOM 1596 N N . ASN A 1 191 ? -5.978 -16.751 -6.126 1.00 92.19 191 ASN A N 1
ATOM 1597 C CA . ASN A 1 191 ? -5.672 -16.716 -7.559 1.00 92.19 191 ASN A CA 1
ATOM 1598 C C . ASN A 1 191 ? -5.621 -15.282 -8.101 1.00 92.19 191 ASN A C 1
ATOM 1600 O O . ASN A 1 191 ? -4.824 -14.982 -8.988 1.00 92.19 191 ASN A O 1
ATOM 1604 N N . ILE A 1 192 ? -6.482 -14.398 -7.592 1.00 93.25 192 ILE A N 1
ATOM 1605 C CA . ILE A 1 192 ? -6.475 -12.976 -7.960 1.00 93.25 192 ILE A CA 1
ATOM 1606 C C . ILE A 1 192 ? -5.232 -12.317 -7.362 1.00 93.25 192 ILE A C 1
ATOM 1608 O O . ILE A 1 192 ? -4.502 -11.638 -8.082 1.00 93.25 192 ILE A O 1
ATOM 1612 N N . CYS A 1 193 ? -4.936 -12.611 -6.092 1.00 93.88 193 CYS A N 1
ATOM 1613 C CA . CYS A 1 193 ? -3.737 -12.150 -5.400 1.00 93.88 193 CYS A CA 1
ATOM 1614 C C . CYS A 1 193 ? -2.454 -12.549 -6.128 1.00 93.88 193 CYS A C 1
ATOM 1616 O O . CYS A 1 193 ? -1.637 -11.689 -6.440 1.00 93.88 193 CYS A O 1
ATOM 1618 N N . SER A 1 194 ? -2.304 -13.831 -6.475 1.00 93.50 194 SER A N 1
ATOM 1619 C CA . SER A 1 194 ? -1.109 -14.306 -7.172 1.00 93.50 194 SER A CA 1
ATOM 1620 C C . SER A 1 194 ? -0.955 -13.642 -8.538 1.00 93.50 194 SER A C 1
ATOM 1622 O O . SER A 1 194 ? 0.134 -13.192 -8.871 1.00 93.50 194 SER A O 1
ATOM 1624 N N . LYS A 1 195 ? -2.039 -13.523 -9.323 1.00 94.50 195 LYS A N 1
ATOM 1625 C CA . LYS A 1 195 ? -2.007 -12.833 -10.625 1.00 94.50 195 LYS A CA 1
ATOM 1626 C C . LYS A 1 195 ? -1.585 -11.372 -10.481 1.00 94.50 195 LYS A C 1
ATOM 1628 O O . LYS A 1 195 ? -0.752 -10.911 -11.252 1.00 94.50 195 LYS A O 1
ATOM 1633 N N . PHE A 1 196 ? -2.137 -10.671 -9.492 1.00 95.88 196 PHE A N 1
ATOM 1634 C CA . PHE A 1 196 ? -1.756 -9.297 -9.183 1.00 95.88 196 PHE A CA 1
ATOM 1635 C C . PHE A 1 196 ? -0.272 -9.197 -8.811 1.00 95.88 196 PHE A C 1
ATOM 1637 O O . PHE A 1 196 ? 0.448 -8.391 -9.391 1.00 95.88 196 PHE A O 1
ATOM 1644 N N . CYS A 1 197 ? 0.213 -10.051 -7.909 1.00 95.31 197 CYS A N 1
ATOM 1645 C CA . CYS A 1 197 ? 1.614 -10.046 -7.494 1.00 95.31 197 CYS A CA 1
ATOM 1646 C C . CYS A 1 197 ? 2.576 -10.377 -8.642 1.00 95.31 197 CYS A C 1
ATOM 1648 O O . CYS A 1 197 ? 3.601 -9.713 -8.760 1.00 95.31 197 CYS A O 1
ATOM 1650 N N . PHE A 1 198 ? 2.251 -11.332 -9.519 1.00 95.12 198 PHE A N 1
ATOM 1651 C CA . PHE A 1 198 ? 3.070 -11.614 -10.704 1.00 95.12 198 PHE A CA 1
ATOM 1652 C C . PHE A 1 198 ? 3.130 -10.431 -11.666 1.00 95.12 198 PHE A C 1
ATOM 1654 O O . PHE A 1 198 ? 4.194 -10.124 -12.192 1.00 95.12 198 PHE A O 1
ATOM 1661 N N . GLU A 1 199 ? 2.017 -9.733 -11.879 1.00 95.31 199 GLU A N 1
ATOM 1662 C CA . GLU A 1 199 ? 2.028 -8.531 -12.708 1.00 95.31 199 GLU A CA 1
ATOM 1663 C C . GLU A 1 199 ? 2.873 -7.413 -12.083 1.00 95.31 199 GLU A C 1
ATOM 1665 O O . GLU A 1 199 ? 3.640 -6.750 -12.776 1.00 95.31 199 GLU A O 1
ATOM 1670 N N . VAL A 1 200 ? 2.806 -7.244 -10.761 1.00 95.19 200 VAL A N 1
ATOM 1671 C CA . VAL A 1 200 ? 3.662 -6.300 -10.033 1.00 95.19 200 VAL A CA 1
ATOM 1672 C C . VAL A 1 200 ? 5.146 -6.667 -10.144 1.00 95.19 200 VAL A C 1
ATOM 1674 O O . VAL A 1 200 ? 5.971 -5.767 -10.292 1.00 95.19 200 VAL A O 1
ATOM 1677 N N . ILE A 1 201 ? 5.500 -7.956 -10.110 1.00 95.12 201 ILE A N 1
ATOM 1678 C CA . ILE A 1 201 ? 6.882 -8.413 -10.337 1.00 95.12 201 ILE A CA 1
ATOM 1679 C C . ILE A 1 201 ? 7.357 -7.967 -11.722 1.00 95.12 201 ILE A C 1
ATOM 1681 O O . ILE A 1 201 ? 8.387 -7.305 -11.811 1.00 95.12 201 ILE A O 1
ATOM 1685 N N . LYS A 1 202 ? 6.560 -8.191 -12.775 1.00 94.56 202 LYS A N 1
ATOM 1686 C CA . LYS A 1 202 ? 6.880 -7.718 -14.136 1.00 94.56 202 LYS A CA 1
ATOM 1687 C C . LYS A 1 202 ? 7.051 -6.204 -14.205 1.00 94.56 202 LYS A C 1
ATOM 1689 O O . LYS A 1 202 ? 7.980 -5.708 -14.834 1.00 94.56 202 LYS A O 1
ATOM 1694 N N . ILE A 1 203 ? 6.175 -5.447 -13.540 1.00 93.25 203 ILE A N 1
ATOM 1695 C CA . ILE A 1 203 ? 6.308 -3.987 -13.439 1.00 93.25 203 ILE A CA 1
ATOM 1696 C C . ILE A 1 203 ? 7.667 -3.630 -12.823 1.00 93.25 203 ILE A C 1
ATOM 1698 O O . ILE A 1 203 ? 8.369 -2.775 -13.354 1.00 93.25 203 ILE A O 1
ATOM 1702 N N . LYS A 1 204 ? 8.072 -4.298 -11.740 1.00 93.38 204 LYS A N 1
ATOM 1703 C CA . LYS A 1 204 ? 9.363 -4.055 -11.085 1.00 93.38 204 LYS A CA 1
ATOM 1704 C C . LYS A 1 204 ? 10.567 -4.503 -11.920 1.00 93.38 204 LYS A C 1
ATOM 1706 O O . LYS A 1 204 ? 11.593 -3.829 -11.889 1.00 93.38 204 LYS A O 1
ATOM 1711 N N . GLU A 1 205 ? 10.453 -5.565 -12.711 1.00 94.44 205 GLU A N 1
ATOM 1712 C CA . GLU A 1 205 ? 11.472 -5.945 -13.701 1.00 94.44 205 GLU A CA 1
ATOM 1713 C C . GLU A 1 205 ? 11.653 -4.852 -14.760 1.00 94.44 205 GLU A C 1
ATOM 1715 O O . GLU A 1 205 ? 12.779 -4.473 -15.084 1.00 94.44 205 GLU A O 1
ATOM 1720 N N . ILE A 1 206 ? 10.550 -4.280 -15.255 1.00 93.19 206 ILE A N 1
ATOM 1721 C CA . ILE A 1 206 ? 10.586 -3.128 -16.165 1.00 93.19 206 ILE A CA 1
ATOM 1722 C 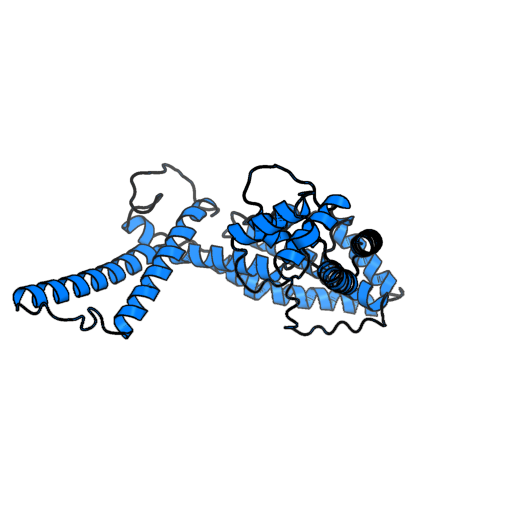C . ILE A 1 206 ? 11.301 -1.948 -15.491 1.00 93.19 206 ILE A C 1
ATOM 1724 O O . ILE A 1 206 ? 12.179 -1.345 -16.108 1.00 93.19 206 ILE A O 1
ATOM 1728 N N . GLN A 1 207 ? 10.993 -1.643 -14.222 1.00 88.88 207 GLN A N 1
ATOM 1729 C CA . GLN A 1 207 ? 11.685 -0.587 -13.465 1.00 88.88 207 GLN A CA 1
ATOM 1730 C C . GLN A 1 207 ? 13.192 -0.835 -13.364 1.00 88.88 207 GLN A C 1
ATOM 1732 O O . GLN A 1 207 ? 13.987 0.085 -13.567 1.00 88.88 207 GLN A O 1
ATOM 1737 N N . TYR A 1 208 ? 13.579 -2.075 -13.062 1.00 93.44 208 TYR A N 1
ATOM 1738 C CA . TYR A 1 208 ? 14.973 -2.493 -12.992 1.00 93.44 208 TYR A CA 1
ATOM 1739 C C . TYR A 1 208 ? 15.691 -2.282 -14.332 1.00 93.44 208 TYR A C 1
ATOM 1741 O O . TYR A 1 208 ? 16.731 -1.620 -14.379 1.00 93.44 208 TYR A O 1
ATOM 1749 N N . LEU A 1 209 ? 15.112 -2.775 -15.430 1.00 92.75 209 LEU A N 1
ATOM 1750 C CA . LEU A 1 209 ? 15.695 -2.670 -16.768 1.00 92.75 209 LEU A CA 1
ATOM 1751 C C . LEU A 1 209 ? 15.800 -1.220 -17.242 1.00 92.75 209 LEU A C 1
ATOM 1753 O O . LEU A 1 209 ? 16.851 -0.823 -17.741 1.00 92.75 209 LEU A O 1
ATOM 1757 N N . GLU A 1 210 ? 14.756 -0.405 -17.063 1.00 86.94 210 GLU A N 1
ATOM 1758 C CA . GLU A 1 210 ? 14.811 1.015 -17.428 1.00 86.94 210 GLU A CA 1
ATOM 1759 C C . GLU A 1 210 ? 15.903 1.750 -16.646 1.00 86.94 210 GLU A C 1
ATOM 1761 O O . GLU A 1 210 ? 16.622 2.575 -17.213 1.00 86.94 210 GLU A O 1
ATOM 1766 N N . LYS A 1 211 ? 16.064 1.443 -15.352 1.00 84.31 211 LYS A N 1
ATOM 1767 C CA . LYS A 1 211 ? 17.127 2.021 -14.526 1.00 84.31 211 LYS A CA 1
ATOM 1768 C C . LYS A 1 211 ? 18.511 1.617 -15.034 1.00 84.31 211 LYS A C 1
ATOM 1770 O O . LYS A 1 211 ? 19.366 2.483 -15.197 1.00 84.31 211 LYS A O 1
ATOM 1775 N N . LYS A 1 212 ? 18.718 0.336 -15.347 1.00 87.88 212 LYS A N 1
ATOM 1776 C CA . LYS A 1 212 ? 19.993 -0.170 -15.877 1.00 87.88 212 LYS A CA 1
ATOM 1777 C C . LYS A 1 212 ? 20.340 0.409 -17.244 1.00 87.88 212 LYS A C 1
ATOM 1779 O O . LYS A 1 212 ? 21.491 0.769 -17.475 1.00 87.88 212 LYS A O 1
ATOM 1784 N N . ILE A 1 213 ? 19.363 0.526 -18.141 1.00 87.25 213 ILE A N 1
ATOM 1785 C CA . ILE A 1 213 ? 19.554 1.171 -19.447 1.00 87.25 213 ILE A CA 1
ATOM 1786 C C . ILE A 1 213 ? 19.965 2.628 -19.246 1.00 87.25 213 ILE A C 1
ATOM 1788 O O . ILE A 1 213 ? 20.949 3.067 -19.831 1.00 87.25 213 ILE A O 1
ATOM 1792 N N . PHE A 1 214 ? 19.272 3.347 -18.363 1.00 79.06 214 PHE A N 1
ATOM 1793 C CA . PHE A 1 214 ? 19.594 4.737 -18.074 1.00 79.06 214 PHE A CA 1
ATOM 1794 C C . PHE A 1 214 ? 21.005 4.923 -17.497 1.00 79.06 214 PHE A C 1
ATOM 1796 O O . PHE A 1 214 ? 21.718 5.819 -17.945 1.00 79.06 214 PHE A O 1
ATOM 1803 N N . GLU A 1 215 ? 21.421 4.072 -16.551 1.00 76.75 215 GLU A N 1
ATOM 1804 C CA . GLU A 1 215 ? 22.782 4.057 -15.986 1.00 76.75 215 GLU A CA 1
ATOM 1805 C C . GLU A 1 215 ? 23.848 3.841 -17.078 1.00 76.75 215 GLU A C 1
ATOM 1807 O O . GLU A 1 215 ? 24.877 4.514 -17.089 1.00 76.75 215 GLU A O 1
ATOM 1812 N N . LEU A 1 216 ? 23.593 2.931 -18.025 1.00 79.00 216 LEU A N 1
ATOM 1813 C CA . LEU A 1 216 ? 24.512 2.629 -19.129 1.00 79.00 216 LEU A CA 1
ATOM 1814 C C . LEU A 1 216 ? 24.574 3.743 -20.184 1.00 79.00 216 LEU A C 1
ATOM 1816 O O . LEU A 1 216 ? 25.632 3.973 -20.766 1.00 79.00 216 LEU A O 1
ATOM 1820 N N . GLU A 1 217 ? 23.459 4.425 -20.441 1.00 79.06 217 GLU A N 1
ATOM 1821 C CA . GLU A 1 217 ? 23.389 5.551 -21.383 1.00 79.06 217 GLU A CA 1
ATOM 1822 C C . GLU A 1 217 ? 23.968 6.843 -20.796 1.00 79.06 217 GLU A C 1
ATOM 1824 O O . GLU A 1 217 ? 24.438 7.703 -21.542 1.00 79.06 217 GLU A O 1
ATOM 1829 N N . ASN A 1 218 ? 23.982 6.968 -19.465 1.00 70.75 218 ASN A N 1
ATOM 1830 C CA . ASN A 1 218 ? 24.403 8.172 -18.753 1.00 70.75 218 ASN A CA 1
ATOM 1831 C C . ASN A 1 218 ? 25.461 7.865 -17.674 1.00 70.75 218 ASN A C 1
ATOM 1833 O O . ASN A 1 218 ? 25.247 8.172 -16.501 1.00 70.75 218 ASN A O 1
ATOM 1837 N N . PRO A 1 219 ? 26.643 7.333 -18.043 1.00 60.03 219 PRO A N 1
ATOM 1838 C CA . PRO A 1 219 ? 27.649 6.856 -17.086 1.00 60.03 219 PRO A CA 1
ATOM 1839 C C . PRO A 1 219 ? 28.258 7.958 -16.202 1.00 60.03 219 PRO A C 1
ATOM 1841 O O . PRO A 1 219 ? 28.960 7.656 -15.244 1.00 60.03 219 PRO A O 1
ATOM 1844 N N . GLN A 1 220 ? 28.026 9.235 -16.529 1.00 45.84 220 GLN A N 1
ATOM 1845 C CA . GLN A 1 220 ? 28.504 10.388 -15.755 1.00 45.84 220 GLN A CA 1
ATOM 1846 C C . GLN A 1 220 ? 27.520 10.845 -14.669 1.00 45.84 220 GLN A C 1
ATOM 1848 O O . GLN A 1 220 ? 27.846 11.731 -13.881 1.00 45.84 220 GLN A O 1
ATOM 1853 N N . ILE A 1 221 ? 26.316 10.269 -14.633 1.00 43.06 221 ILE A N 1
ATOM 1854 C CA . ILE A 1 221 ? 25.341 10.500 -13.571 1.00 43.06 221 ILE A CA 1
ATOM 1855 C C . ILE A 1 221 ? 25.561 9.397 -12.532 1.00 43.06 221 ILE A C 1
ATOM 1857 O O . ILE A 1 221 ? 25.011 8.305 -12.654 1.00 43.06 221 ILE A O 1
ATOM 1861 N N . GLU A 1 222 ? 26.378 9.665 -11.507 1.00 38.78 222 GLU A N 1
ATOM 1862 C CA . GLU A 1 222 ? 26.345 8.861 -10.281 1.00 38.78 222 GLU A CA 1
ATOM 1863 C C . GLU A 1 222 ? 24.954 9.027 -9.667 1.00 38.78 222 GLU A C 1
ATOM 1865 O O . GLU A 1 222 ? 24.635 10.034 -9.032 1.00 38.78 222 GLU A O 1
ATOM 1870 N N . ILE A 1 223 ? 24.088 8.043 -9.897 1.00 40.16 223 ILE A N 1
ATOM 1871 C CA . ILE A 1 223 ? 22.865 7.918 -9.121 1.00 40.16 223 ILE A CA 1
ATOM 1872 C C . ILE A 1 223 ? 23.320 7.401 -7.764 1.00 40.16 223 ILE A C 1
ATOM 1874 O O . ILE A 1 223 ? 23.464 6.193 -7.568 1.00 40.16 223 ILE A O 1
ATOM 1878 N N . GLU A 1 224 ? 23.554 8.308 -6.816 1.00 33.38 224 GLU A N 1
ATOM 1879 C CA . GLU A 1 224 ? 23.456 7.933 -5.414 1.00 33.38 224 GLU A CA 1
ATOM 1880 C C . GLU A 1 224 ? 22.044 7.376 -5.219 1.00 33.38 224 GLU A C 1
ATOM 1882 O O . GLU A 1 224 ? 21.064 8.108 -5.078 1.00 33.38 224 GLU A O 1
ATOM 1887 N N . ILE A 1 225 ? 21.931 6.049 -5.212 1.00 35.94 225 ILE A N 1
ATOM 1888 C CA . ILE A 1 225 ? 20.809 5.353 -4.596 1.00 35.94 225 ILE A CA 1
ATOM 1889 C C . ILE A 1 225 ? 21.022 5.515 -3.087 1.00 35.94 225 ILE A C 1
ATOM 1891 O O . ILE A 1 225 ? 21.322 4.564 -2.375 1.00 35.94 225 ILE A O 1
ATOM 1895 N N . SER A 1 226 ? 20.954 6.755 -2.602 1.00 32.03 226 SER A N 1
ATOM 1896 C CA . SER A 1 226 ? 20.755 7.017 -1.194 1.00 32.03 226 SER A CA 1
ATOM 1897 C C . SER A 1 226 ? 19.254 6.945 -0.965 1.00 32.03 226 SER A C 1
ATOM 1899 O O . SER A 1 226 ? 18.473 7.820 -1.346 1.00 32.03 226 SER A O 1
ATOM 1901 N N . GLU A 1 227 ? 18.833 5.859 -0.319 1.00 38.66 227 GLU A N 1
ATOM 1902 C CA . GLU A 1 227 ? 17.717 5.959 0.609 1.00 38.66 227 GLU A CA 1
ATOM 1903 C C . GLU A 1 227 ? 17.928 7.260 1.401 1.00 38.66 227 GLU A C 1
ATOM 1905 O O . GLU A 1 227 ? 18.957 7.431 2.047 1.00 38.66 227 GLU A O 1
ATOM 1910 N N . THR A 1 228 ? 16.996 8.209 1.295 1.00 34.81 228 THR A N 1
ATOM 1911 C CA . THR A 1 228 ? 17.008 9.513 1.986 1.00 34.81 228 THR A CA 1
ATOM 1912 C C . THR A 1 228 ? 17.941 10.622 1.462 1.00 34.81 228 THR A C 1
ATOM 1914 O O . THR A 1 228 ? 18.664 11.253 2.224 1.00 34.81 228 THR A O 1
ATOM 1917 N N . THR A 1 229 ? 17.762 11.065 0.217 1.00 35.22 229 THR A N 1
ATOM 1918 C CA . THR A 1 229 ? 17.821 12.517 -0.054 1.00 35.22 229 THR A CA 1
ATOM 1919 C C . THR A 1 229 ? 16.412 13.040 -0.283 1.00 35.22 229 THR A C 1
ATOM 1921 O O . THR A 1 229 ? 15.792 12.858 -1.325 1.00 35.22 229 THR A O 1
ATOM 1924 N N . THR A 1 230 ? 15.850 13.668 0.751 1.00 45.22 230 THR A N 1
ATOM 1925 C CA . THR A 1 230 ? 14.534 14.306 0.692 1.00 45.22 230 THR A CA 1
ATOM 1926 C C . THR A 1 230 ? 14.545 15.450 -0.327 1.00 45.22 230 THR A C 1
ATOM 1928 O O . THR A 1 230 ? 14.823 16.598 0.026 1.00 45.22 230 THR A O 1
ATOM 1931 N N . ASN A 1 231 ? 14.218 15.139 -1.583 1.00 53.28 231 ASN A N 1
ATOM 1932 C CA . ASN A 1 231 ? 13.938 16.082 -2.666 1.00 53.28 231 ASN A CA 1
ATOM 1933 C C . ASN A 1 231 ? 12.596 16.778 -2.410 1.00 53.28 231 ASN A C 1
ATOM 1935 O O . ASN A 1 231 ? 11.584 16.515 -3.060 1.00 53.28 231 ASN A O 1
ATOM 1939 N N . LYS A 1 232 ? 12.580 17.648 -1.398 1.00 62.09 232 LYS A N 1
ATOM 1940 C CA . LYS A 1 232 ? 11.375 18.349 -0.963 1.00 62.09 232 LYS A CA 1
ATOM 1941 C C . LYS A 1 232 ? 11.124 19.579 -1.821 1.00 62.09 232 LYS A C 1
ATOM 1943 O O . LYS A 1 232 ? 11.804 20.592 -1.663 1.00 62.09 232 LYS A O 1
ATOM 1948 N N . LEU A 1 233 ? 10.108 19.518 -2.681 1.00 65.56 233 LEU A N 1
ATOM 1949 C CA . LEU A 1 233 ? 9.573 20.710 -3.339 1.00 65.56 233 LEU A CA 1
ATOM 1950 C C . LEU A 1 233 ? 8.537 21.399 -2.442 1.00 65.56 233 LEU A C 1
ATOM 1952 O O . LEU A 1 233 ? 7.725 20.780 -1.756 1.00 65.56 233 LEU A O 1
ATOM 1956 N N . THR A 1 234 ? 8.548 22.725 -2.462 1.00 73.06 234 THR A N 1
ATOM 1957 C CA . THR A 1 234 ? 7.518 23.558 -1.834 1.00 73.06 234 THR A CA 1
ATOM 1958 C C . THR A 1 234 ? 6.202 23.470 -2.614 1.00 73.06 234 THR A C 1
ATOM 1960 O O . THR A 1 234 ? 6.202 23.243 -3.821 1.00 73.06 234 THR A O 1
ATOM 1963 N N . GLN A 1 235 ? 5.063 23.759 -1.973 1.00 69.12 235 GLN A N 1
ATOM 1964 C CA . GLN A 1 235 ? 3.755 23.777 -2.656 1.00 69.12 235 GLN A CA 1
ATOM 1965 C C . GLN A 1 235 ? 3.700 24.744 -3.855 1.00 69.12 235 GLN A C 1
ATOM 1967 O O . GLN A 1 235 ? 2.961 24.495 -4.801 1.00 69.12 235 GLN A O 1
ATOM 1972 N N . LYS A 1 236 ? 4.506 25.818 -3.850 1.00 76.25 236 LYS A N 1
ATOM 1973 C CA . LYS A 1 236 ? 4.669 26.726 -4.998 1.00 76.25 236 LYS A CA 1
ATOM 1974 C C . LYS A 1 236 ? 5.358 26.039 -6.177 1.00 76.25 236 LYS A C 1
ATOM 1976 O O . LYS A 1 236 ? 4.892 26.154 -7.302 1.00 76.25 236 LYS A O 1
ATOM 1981 N N . GLN A 1 237 ? 6.453 25.329 -5.911 1.00 76.62 237 GLN A N 1
ATOM 1982 C CA . GLN A 1 237 ? 7.192 24.576 -6.928 1.00 76.62 237 GLN A CA 1
ATOM 1983 C C . GLN A 1 237 ? 6.363 23.401 -7.457 1.00 76.62 237 GLN A C 1
ATOM 1985 O O . GLN A 1 237 ? 6.374 23.157 -8.656 1.00 76.62 237 GLN A O 1
ATOM 1990 N N . ILE A 1 238 ? 5.580 22.742 -6.597 1.00 73.00 238 ILE A N 1
ATOM 1991 C CA . ILE A 1 238 ? 4.630 21.700 -7.007 1.00 73.00 238 ILE A CA 1
ATOM 1992 C C . ILE A 1 238 ? 3.542 22.299 -7.909 1.00 73.00 238 ILE A C 1
ATOM 1994 O O . ILE A 1 238 ? 3.303 21.787 -8.992 1.00 73.00 238 ILE A O 1
ATOM 1998 N N . ALA A 1 239 ? 2.923 23.424 -7.539 1.00 73.38 239 ALA A N 1
ATOM 1999 C CA . ALA A 1 239 ? 1.920 24.066 -8.394 1.00 73.38 239 ALA A CA 1
ATOM 2000 C C . ALA A 1 239 ? 2.491 24.484 -9.766 1.00 73.38 239 ALA A C 1
ATOM 2002 O O . ALA A 1 239 ? 1.806 24.396 -10.782 1.00 73.38 239 ALA A O 1
ATOM 2003 N N . LEU A 1 240 ? 3.760 24.901 -9.801 1.00 77.94 240 LEU A N 1
ATOM 2004 C CA . LEU A 1 240 ? 4.472 25.244 -11.031 1.00 77.94 240 LEU A CA 1
ATOM 2005 C C . LEU A 1 240 ? 4.752 24.011 -11.904 1.00 77.94 240 LEU A C 1
ATOM 2007 O O . LEU A 1 240 ? 4.482 24.046 -13.100 1.00 77.94 240 LEU A O 1
ATOM 2011 N N . LEU A 1 241 ? 5.220 22.916 -11.296 1.00 77.31 241 LEU A N 1
ATOM 2012 C CA . LEU A 1 241 ? 5.428 21.626 -11.960 1.00 77.31 241 LEU A CA 1
ATOM 2013 C C . LEU A 1 241 ? 4.161 21.166 -12.682 1.00 77.31 241 LEU A C 1
ATOM 2015 O O . LEU A 1 241 ? 4.206 20.778 -13.844 1.00 77.31 241 LEU A O 1
ATOM 2019 N N . PHE A 1 242 ? 3.025 21.254 -11.993 1.00 72.88 242 PHE A N 1
ATOM 2020 C CA . PHE A 1 242 ? 1.724 20.855 -12.521 1.00 72.88 242 PHE A CA 1
ATOM 2021 C C . PHE A 1 242 ? 1.329 21.642 -13.761 1.00 72.88 242 PHE A C 1
ATOM 2023 O O . PHE A 1 242 ? 0.834 21.070 -14.730 1.00 72.88 242 PHE A O 1
ATOM 2030 N N . GLN A 1 243 ? 1.556 22.954 -13.735 1.00 75.88 243 GLN A N 1
ATOM 2031 C CA . GLN A 1 243 ? 1.272 23.809 -14.876 1.00 75.88 243 GLN A CA 1
ATOM 2032 C C . GLN A 1 243 ? 2.164 23.422 -16.059 1.00 75.88 243 GLN A C 1
ATOM 2034 O O . GLN A 1 243 ? 1.653 23.225 -17.157 1.00 75.88 243 GLN A O 1
ATOM 2039 N N . SER A 1 244 ? 3.470 23.245 -15.831 1.00 77.19 244 SER A N 1
ATOM 2040 C CA . SER A 1 244 ? 4.415 22.867 -16.885 1.00 77.19 244 SER A CA 1
ATOM 2041 C C . SER A 1 244 ? 4.079 21.509 -17.507 1.00 77.19 244 SER A C 1
ATOM 2043 O O . SER A 1 244 ? 4.075 21.402 -18.728 1.00 77.19 244 SER A O 1
ATOM 2045 N N . LEU A 1 245 ? 3.729 20.502 -16.696 1.00 71.25 245 LEU A N 1
ATOM 2046 C CA . LEU A 1 245 ? 3.313 19.172 -17.166 1.00 71.25 245 LEU A CA 1
ATOM 2047 C C . LEU A 1 245 ? 1.986 19.199 -17.937 1.00 71.25 245 LEU A C 1
ATOM 2049 O O . LEU A 1 245 ? 1.807 18.449 -18.897 1.00 71.25 245 LEU A O 1
ATOM 2053 N N . SER A 1 246 ? 1.055 20.068 -17.535 1.00 67.69 246 SER A N 1
ATOM 2054 C CA . SER A 1 246 ? -0.198 20.263 -18.265 1.00 67.69 246 SER A CA 1
ATOM 2055 C C . SER A 1 246 ? 0.031 20.927 -19.623 1.00 67.69 246 SER A C 1
ATOM 2057 O O . SER A 1 246 ? -0.565 20.513 -20.612 1.00 67.69 246 SER A O 1
ATOM 2059 N N . GLU A 1 247 ? 0.912 21.926 -19.690 1.00 70.12 247 GLU A N 1
ATOM 2060 C CA . GLU A 1 247 ? 1.213 22.664 -20.923 1.00 70.12 247 GLU A CA 1
ATOM 2061 C C . GLU A 1 247 ? 1.951 21.815 -21.969 1.00 70.12 247 GLU A C 1
ATOM 2063 O O . GLU A 1 247 ? 1.778 22.052 -23.162 1.00 70.12 247 GLU A O 1
ATOM 2068 N N . ILE A 1 248 ? 2.722 20.808 -21.547 1.00 68.06 248 ILE A N 1
ATOM 2069 C CA . ILE A 1 248 ? 3.359 19.833 -22.454 1.00 68.06 248 ILE A CA 1
ATOM 2070 C C . ILE A 1 248 ? 2.471 18.615 -22.758 1.00 68.06 248 ILE A C 1
ATOM 2072 O O . ILE A 1 248 ? 2.922 17.664 -23.386 1.00 68.06 248 ILE A O 1
ATOM 2076 N N . GLY A 1 249 ? 1.202 18.630 -22.334 1.00 53.75 249 GLY A N 1
ATOM 2077 C CA . GLY A 1 249 ? 0.215 17.605 -22.696 1.00 53.75 249 GLY A CA 1
ATOM 2078 C C . GLY A 1 249 ? 0.363 16.267 -21.967 1.00 53.75 249 GLY A C 1
ATOM 2079 O O . GLY A 1 249 ? -0.352 15.319 -22.279 1.00 53.75 249 GLY A O 1
ATOM 2080 N N . ILE A 1 250 ? 1.247 16.190 -20.971 1.00 56.97 250 ILE A N 1
ATOM 2081 C CA . ILE A 1 250 ? 1.467 14.986 -20.152 1.00 56.97 250 ILE A CA 1
ATOM 2082 C C . ILE A 1 250 ? 0.350 14.826 -19.122 1.00 56.97 250 ILE A C 1
ATOM 2084 O O . ILE A 1 250 ? 0.014 13.718 -18.706 1.00 56.97 250 ILE A O 1
ATOM 2088 N N . PHE A 1 251 ? -0.285 15.939 -18.762 1.00 55.12 251 PHE A N 1
ATOM 2089 C CA . PHE A 1 251 ? -1.469 15.960 -17.926 1.00 55.12 251 PHE A CA 1
ATOM 2090 C C . PHE A 1 251 ? -2.625 16.681 -18.624 1.00 55.12 251 PHE A C 1
ATOM 2092 O O . PHE A 1 251 ? -2.532 17.864 -18.950 1.00 55.12 251 PHE A O 1
ATOM 2099 N N . ASN A 1 252 ? -3.753 15.982 -18.781 1.00 51.06 252 ASN A N 1
ATOM 2100 C CA . ASN A 1 252 ? -5.004 16.572 -19.247 1.00 51.06 252 ASN A CA 1
ATOM 2101 C C . ASN A 1 252 ? -5.968 16.794 -18.078 1.00 51.06 252 ASN A C 1
ATOM 2103 O O . ASN A 1 252 ? -6.392 15.861 -17.394 1.00 51.06 252 ASN A O 1
ATOM 2107 N N . LYS A 1 253 ? -6.355 18.056 -17.877 1.00 50.06 253 LYS A N 1
ATOM 2108 C CA . LYS A 1 253 ? -7.339 18.460 -16.871 1.00 50.06 253 LYS A CA 1
ATOM 2109 C C . LYS A 1 253 ? -8.703 17.859 -17.204 1.00 50.06 253 LYS A C 1
ATOM 2111 O O . LYS A 1 253 ? -9.280 18.192 -18.234 1.00 50.06 253 LYS A O 1
ATOM 2116 N N . GLN A 1 254 ? -9.266 17.051 -16.304 1.00 42.53 254 GLN A N 1
ATOM 2117 C CA . GLN A 1 254 ? -10.612 16.515 -16.526 1.00 42.53 254 GLN A CA 1
ATOM 2118 C C . GLN A 1 254 ? -11.742 17.467 -16.085 1.00 42.53 254 GLN A C 1
ATOM 2120 O O . GLN A 1 254 ? -12.762 17.484 -16.766 1.00 42.53 254 GLN A O 1
ATOM 2125 N N . LYS A 1 255 ? -11.607 18.301 -15.028 1.00 44.03 255 LYS A N 1
ATOM 2126 C CA . LYS A 1 255 ? -12.658 19.272 -14.601 1.00 44.03 255 LYS A CA 1
ATOM 2127 C C . LYS A 1 255 ? -12.115 20.515 -13.867 1.00 44.03 255 LYS A C 1
ATOM 2129 O O . LYS A 1 255 ? -11.031 20.495 -13.297 1.00 44.03 255 LYS A O 1
ATOM 2134 N N . VAL A 1 256 ? -12.872 21.622 -13.890 1.00 39.62 256 VAL A N 1
ATOM 2135 C CA . VAL A 1 256 ? -12.489 22.959 -13.363 1.00 39.62 256 VAL A CA 1
ATOM 2136 C C . VAL A 1 256 ? -12.894 23.190 -11.890 1.00 39.62 256 VAL A C 1
ATOM 2138 O O . VAL A 1 256 ? -12.546 24.221 -11.334 1.00 39.62 256 VAL A O 1
ATOM 2141 N N . SER A 1 257 ? -13.566 22.251 -11.214 1.00 40.81 257 SER A N 1
ATOM 2142 C CA . SER A 1 257 ? -14.254 22.548 -9.940 1.00 40.81 257 SER A CA 1
ATOM 2143 C C . SER A 1 257 ? -14.122 21.498 -8.823 1.00 40.81 257 SER A C 1
ATOM 2145 O O . SER A 1 257 ? -14.982 21.456 -7.946 1.00 40.81 257 SER A O 1
ATOM 2147 N N . GLN A 1 258 ? -13.115 20.620 -8.846 1.00 47.72 258 GLN A N 1
ATOM 2148 C CA . GLN A 1 258 ? -12.916 19.605 -7.797 1.00 47.72 258 GLN A CA 1
ATOM 2149 C C . GLN A 1 258 ? -11.539 19.716 -7.134 1.00 47.72 258 GLN A C 1
ATOM 2151 O O . GLN A 1 258 ? -10.606 20.272 -7.710 1.00 47.72 258 GLN A O 1
ATOM 2156 N N . ASP A 1 259 ? -11.463 19.210 -5.901 1.00 52.56 259 ASP A N 1
ATOM 2157 C CA . ASP A 1 259 ? -10.260 19.105 -5.074 1.00 52.56 259 ASP A CA 1
ATOM 2158 C C . ASP A 1 259 ? -9.138 18.372 -5.831 1.00 52.56 259 ASP A C 1
ATOM 2160 O O . ASP A 1 259 ? -9.134 17.146 -5.965 1.00 52.56 259 ASP A O 1
ATOM 2164 N N . ASN A 1 260 ? -8.179 19.149 -6.340 1.00 54.78 260 ASN A N 1
ATOM 2165 C CA . ASN A 1 260 ? -7.033 18.644 -7.090 1.00 54.78 260 ASN A CA 1
ATOM 2166 C C . ASN A 1 260 ? -5.897 18.176 -6.170 1.00 54.78 260 ASN A C 1
ATOM 2168 O O . ASN A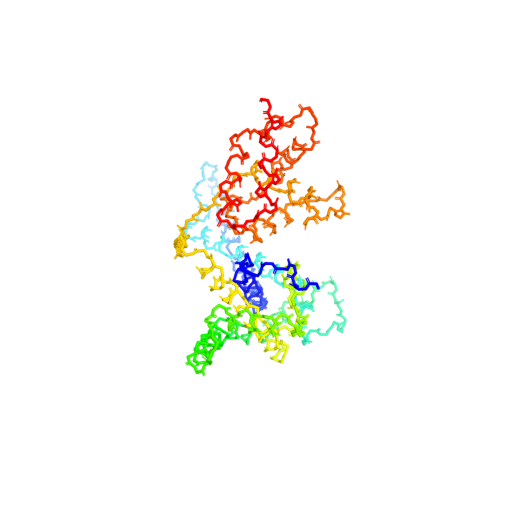 1 260 ? -4.854 17.790 -6.681 1.00 54.78 260 ASN A O 1
ATOM 2172 N N . SER A 1 261 ? -6.059 18.182 -4.840 1.00 54.28 261 SER A N 1
ATOM 2173 C CA . SER A 1 261 ? -5.006 17.784 -3.893 1.00 54.28 261 SER A CA 1
ATOM 2174 C C . SER A 1 261 ? -4.584 16.333 -4.092 1.00 54.28 261 SER A C 1
ATOM 2176 O O . SER A 1 261 ? -3.404 16.025 -4.049 1.00 54.28 261 SER A O 1
ATOM 2178 N N . LYS A 1 262 ? -5.522 15.434 -4.406 1.00 53.09 262 LYS A N 1
ATOM 2179 C CA . LYS A 1 262 ? -5.194 14.029 -4.700 1.00 53.09 262 LYS A CA 1
ATOM 2180 C C . LYS A 1 262 ? -4.437 13.864 -6.016 1.00 53.09 262 LYS A C 1
ATOM 2182 O O . LYS A 1 262 ? -3.559 13.017 -6.111 1.00 53.09 262 LYS A O 1
ATOM 2187 N N . GLN A 1 263 ? -4.741 14.693 -7.016 1.00 52.91 263 GLN A N 1
ATOM 2188 C CA . GLN A 1 263 ? -3.966 14.745 -8.259 1.00 52.91 263 GLN A CA 1
ATOM 2189 C C . GLN A 1 263 ? -2.590 15.378 -8.007 1.00 52.91 263 GLN A C 1
ATOM 2191 O O . GLN A 1 263 ? -1.603 14.870 -8.524 1.00 52.91 263 GLN A O 1
ATOM 2196 N N . ALA A 1 264 ? -2.522 16.407 -7.148 1.00 55.19 264 ALA A N 1
ATOM 2197 C CA . ALA A 1 264 ? -1.313 17.040 -6.612 1.00 55.19 264 ALA A CA 1
ATOM 2198 C C . ALA A 1 264 ? -0.348 16.016 -6.003 1.00 55.19 264 ALA A C 1
ATOM 2200 O O . ALA A 1 264 ? 0.803 15.883 -6.417 1.00 55.19 264 ALA A O 1
ATOM 2201 N N . GLU A 1 265 ? -0.874 15.242 -5.057 1.00 54.66 265 GLU A N 1
ATOM 2202 C CA . GLU A 1 265 ? -0.177 14.153 -4.384 1.00 54.66 265 GLU A CA 1
ATOM 2203 C C . GLU A 1 265 ? 0.230 13.050 -5.365 1.00 54.66 265 GLU A C 1
ATOM 2205 O O . GLU A 1 265 ? 1.341 12.540 -5.257 1.00 54.66 265 GLU A O 1
ATOM 2210 N N . LEU A 1 266 ? -0.613 12.732 -6.354 1.00 52.50 266 LEU A N 1
ATOM 2211 C CA . LEU A 1 266 ? -0.337 11.707 -7.359 1.00 52.50 266 LEU A CA 1
ATOM 2212 C C . LEU A 1 266 ? 0.822 12.084 -8.287 1.00 52.50 266 LEU A C 1
ATOM 2214 O O . LEU A 1 266 ? 1.699 11.259 -8.485 1.00 52.50 266 LEU A O 1
ATOM 2218 N N . ILE A 1 267 ? 0.906 13.304 -8.825 1.00 54.97 267 ILE A N 1
ATOM 2219 C CA . ILE A 1 267 ? 2.056 13.665 -9.682 1.00 54.97 267 ILE A CA 1
ATOM 2220 C C . ILE A 1 267 ? 3.329 13.841 -8.850 1.00 54.97 267 ILE A C 1
ATOM 2222 O O . ILE A 1 267 ? 4.398 13.452 -9.312 1.00 54.97 267 ILE A O 1
ATOM 2226 N N . CYS A 1 268 ? 3.239 14.366 -7.619 1.00 54.19 268 CYS A N 1
ATOM 2227 C CA . CYS A 1 268 ? 4.382 14.350 -6.701 1.00 54.19 268 CYS A CA 1
ATOM 2228 C C . CYS A 1 268 ? 4.883 12.919 -6.476 1.00 54.19 268 CYS A C 1
ATOM 2230 O O . CYS A 1 268 ? 6.083 12.670 -6.536 1.00 54.19 268 CYS A O 1
ATOM 2232 N N . LEU A 1 269 ? 3.961 11.971 -6.305 1.00 52.59 269 LEU A N 1
ATOM 2233 C CA . LEU A 1 269 ? 4.245 10.548 -6.160 1.00 52.59 269 LEU A CA 1
ATOM 2234 C C . LEU A 1 269 ? 4.811 9.920 -7.447 1.00 52.59 269 LEU A C 1
ATOM 2236 O O . LEU A 1 269 ? 5.760 9.149 -7.353 1.00 52.59 269 LEU A O 1
ATOM 2240 N N . LEU A 1 270 ? 4.294 10.286 -8.625 1.00 43.81 270 LEU A N 1
ATOM 2241 C CA . LEU A 1 270 ? 4.756 9.831 -9.948 1.00 43.81 270 LEU A CA 1
ATOM 2242 C C . LEU A 1 270 ? 6.061 10.495 -10.409 1.00 43.81 270 LEU A C 1
ATOM 2244 O O . LEU A 1 270 ? 6.629 10.072 -11.405 1.00 43.81 270 LEU A O 1
ATOM 2248 N N . SER A 1 271 ? 6.515 11.549 -9.729 1.00 49.50 271 SER A N 1
ATOM 2249 C CA . SER A 1 271 ? 7.755 12.278 -10.041 1.00 49.50 271 SER A CA 1
ATOM 2250 C C . SER A 1 271 ? 8.827 12.099 -8.957 1.00 49.50 271 SER A C 1
ATOM 2252 O O . SER A 1 271 ? 9.861 12.757 -9.008 1.00 49.50 271 SER A O 1
ATOM 2254 N N . GLY A 1 272 ? 8.588 11.250 -7.949 1.00 45.62 272 GLY A N 1
ATOM 2255 C CA . GLY A 1 272 ? 9.539 11.014 -6.854 1.00 45.62 272 GLY A CA 1
ATOM 2256 C C . GLY A 1 272 ? 9.766 12.221 -5.929 1.00 45.62 272 GLY A C 1
ATOM 2257 O O . GLY A 1 272 ? 10.827 12.342 -5.318 1.00 45.62 272 GLY A O 1
ATOM 2258 N N . ILE A 1 273 ? 8.792 13.129 -5.827 1.00 54.44 273 ILE A N 1
ATOM 2259 C CA . ILE A 1 273 ? 8.872 14.351 -5.018 1.00 54.44 273 ILE A CA 1
ATOM 2260 C C . ILE A 1 273 ? 8.278 14.091 -3.638 1.00 54.44 273 ILE A C 1
ATOM 2262 O O . ILE A 1 273 ? 7.076 13.853 -3.490 1.00 54.44 273 ILE A O 1
ATOM 2266 N N . ASP A 1 274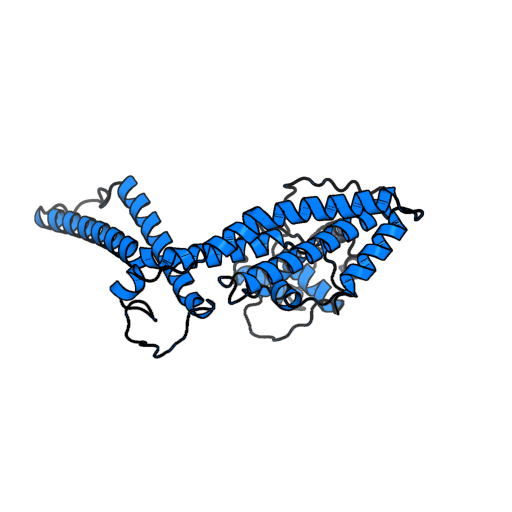 ? 9.113 14.218 -2.613 1.00 43.97 274 ASP A N 1
ATOM 2267 C CA . ASP A 1 274 ? 8.681 14.133 -1.224 1.00 43.97 274 ASP A CA 1
ATOM 2268 C C . ASP A 1 274 ? 8.083 15.483 -0.785 1.00 43.97 274 ASP A C 1
ATOM 2270 O O . ASP A 1 274 ? 8.619 16.544 -1.107 1.00 43.97 274 ASP A O 1
ATOM 2274 N N . TYR A 1 275 ? 6.965 15.496 -0.056 1.00 52.47 275 TYR A N 1
ATOM 2275 C CA . TYR A 1 275 ? 6.335 16.741 0.403 1.00 52.47 275 TYR A CA 1
ATOM 2276 C C . TYR A 1 275 ? 6.176 16.720 1.933 1.00 52.47 275 TYR A C 1
ATOM 2278 O O . TYR A 1 275 ? 5.467 15.880 2.480 1.00 52.47 275 TYR A O 1
ATOM 2286 N N . PRO A 1 276 ? 6.835 17.635 2.674 1.00 40.78 276 PRO A N 1
ATOM 2287 C CA . PRO A 1 276 ? 7.032 17.490 4.122 1.00 40.78 276 PRO A CA 1
ATOM 2288 C C . PRO A 1 276 ? 5.767 17.662 4.970 1.00 40.78 276 PRO A C 1
ATOM 2290 O O . PRO A 1 276 ? 5.786 17.346 6.153 1.00 40.78 276 PRO A O 1
ATOM 2293 N N . ASN A 1 277 ? 4.681 18.182 4.401 1.00 45.59 277 ASN A N 1
ATOM 2294 C CA . ASN A 1 277 ? 3.419 18.413 5.095 1.00 45.59 277 ASN A CA 1
ATOM 2295 C C . ASN A 1 277 ? 2.281 17.995 4.171 1.00 45.59 277 ASN A C 1
ATOM 2297 O O . ASN A 1 277 ? 2.329 18.357 2.996 1.00 45.59 277 ASN A O 1
ATOM 2301 N N . LYS A 1 278 ? 1.246 17.327 4.707 1.00 49.09 278 LYS A N 1
ATOM 2302 C CA . LYS A 1 278 ? -0.048 17.086 4.034 1.00 49.09 278 LYS A CA 1
ATOM 2303 C C . LYS A 1 278 ? -0.387 18.299 3.161 1.00 49.09 278 LYS A C 1
ATOM 2305 O O . LYS A 1 278 ? -0.298 19.416 3.675 1.00 49.09 278 LYS A O 1
ATOM 2310 N N . ILE A 1 279 ? -0.693 18.128 1.871 1.00 51.66 279 ILE A N 1
ATOM 2311 C CA . ILE A 1 279 ? -1.023 19.269 1.006 1.00 51.66 279 ILE A CA 1
ATOM 2312 C C . ILE A 1 279 ? -2.272 19.932 1.603 1.00 51.66 279 ILE A C 1
ATOM 2314 O O . ILE A 1 279 ? -3.380 19.418 1.504 1.00 51.66 279 ILE A O 1
ATOM 2318 N N . ILE A 1 280 ? -2.075 21.021 2.356 1.00 51.12 280 ILE A N 1
ATOM 2319 C CA . ILE A 1 280 ? -3.167 21.743 3.007 1.00 51.12 280 ILE A CA 1
ATOM 2320 C C . ILE A 1 280 ? -3.912 22.493 1.904 1.00 51.12 280 ILE A C 1
ATOM 2322 O O . ILE A 1 280 ? -3.409 23.495 1.386 1.00 51.12 280 ILE A O 1
ATOM 2326 N N . ASP A 1 281 ? -5.097 21.974 1.598 1.00 49.62 281 ASP A N 1
ATOM 2327 C CA . ASP A 1 281 ? -6.104 22.400 0.619 1.00 49.62 281 ASP A CA 1
ATOM 2328 C C . ASP A 1 281 ? -6.079 23.915 0.306 1.00 49.62 281 ASP A C 1
ATOM 2330 O O . ASP A 1 281 ? -5.882 24.344 -0.830 1.00 49.62 281 ASP A O 1
ATOM 2334 N N . THR A 1 282 ? -6.099 24.775 1.329 1.00 52.25 282 THR A N 1
ATOM 2335 C CA . THR A 1 282 ? -6.184 26.238 1.155 1.00 52.25 282 THR A CA 1
ATOM 2336 C C . THR A 1 282 ? -4.916 26.927 0.635 1.00 52.25 282 THR A C 1
ATOM 2338 O O . THR A 1 282 ? -5.014 27.952 -0.043 1.00 52.25 282 THR A O 1
ATOM 2341 N N . LYS A 1 283 ? -3.714 26.416 0.935 1.00 53.88 283 LYS A N 1
ATOM 2342 C CA . LYS A 1 283 ? -2.446 27.060 0.528 1.00 53.88 283 LYS A CA 1
ATOM 2343 C C . LYS A 1 283 ? -2.015 26.634 -0.870 1.00 53.88 283 LYS A C 1
ATOM 2345 O O . LYS A 1 283 ? -1.614 27.485 -1.665 1.00 53.88 283 LYS A O 1
ATOM 2350 N N . PHE A 1 284 ? -2.151 25.349 -1.186 1.00 58.94 284 PHE A N 1
ATOM 2351 C CA . PHE A 1 284 ? -1.872 24.844 -2.525 1.00 58.94 284 PHE A CA 1
ATOM 2352 C C . PHE A 1 284 ? -2.849 25.430 -3.544 1.00 58.94 284 PHE A C 1
ATOM 2354 O O . PHE A 1 284 ? -2.403 25.929 -4.572 1.00 58.94 284 PHE A O 1
ATOM 2361 N N . TYR A 1 285 ? -4.149 25.492 -3.222 1.00 62.16 285 TYR A N 1
ATOM 2362 C CA . TYR A 1 285 ? -5.153 26.080 -4.111 1.00 62.16 285 TYR A CA 1
ATOM 2363 C C . TYR A 1 285 ? -4.869 27.554 -4.418 1.00 62.16 285 TYR A C 1
ATOM 2365 O O . TYR A 1 285 ? -4.946 27.973 -5.571 1.00 62.16 285 TYR A O 1
ATOM 2373 N N . LYS A 1 286 ? -4.432 28.332 -3.415 1.00 65.81 286 LYS A N 1
ATOM 2374 C CA . LYS A 1 286 ? -3.983 29.715 -3.627 1.00 65.81 286 LYS A CA 1
ATOM 2375 C C . LYS A 1 286 ? -2.820 29.780 -4.619 1.00 65.81 286 LYS A C 1
ATOM 2377 O O . LYS A 1 286 ? -2.852 30.596 -5.529 1.00 65.81 286 LYS A O 1
ATOM 2382 N N . HIS A 1 287 ? -1.809 28.925 -4.467 1.00 71.06 287 HIS A N 1
ATOM 2383 C CA . HIS A 1 287 ? -0.653 28.914 -5.366 1.00 71.06 287 HIS A CA 1
ATOM 2384 C C . HIS A 1 287 ? -0.995 28.416 -6.769 1.00 71.06 287 HIS A C 1
ATOM 2386 O O . HIS A 1 287 ? -0.527 29.009 -7.733 1.00 71.06 287 HIS A O 1
ATOM 2392 N N . TRP A 1 288 ? -1.839 27.395 -6.889 1.00 69.19 288 TRP A N 1
ATOM 2393 C CA . TRP A 1 288 ? -2.341 26.887 -8.161 1.00 69.19 288 TRP A CA 1
ATOM 2394 C C . TRP A 1 288 ? -3.124 27.951 -8.933 1.00 69.19 288 TRP A C 1
ATOM 2396 O O . TRP A 1 288 ? -2.809 28.225 -10.090 1.00 69.19 288 TRP A O 1
ATOM 2406 N N . LEU A 1 289 ? -4.065 28.632 -8.269 1.00 66.62 289 LEU A N 1
ATOM 2407 C CA . LEU A 1 289 ? -4.771 29.773 -8.851 1.00 66.62 289 LEU A CA 1
ATOM 2408 C C . LEU A 1 289 ? -3.809 30.898 -9.240 1.00 66.62 289 LEU A C 1
ATOM 2410 O O . LEU A 1 289 ? -3.954 31.476 -10.312 1.00 66.62 289 LEU A O 1
ATOM 2414 N N . SER A 1 290 ? -2.797 31.188 -8.415 1.00 69.38 290 SER A N 1
ATOM 2415 C CA . SER A 1 290 ? -1.779 32.185 -8.755 1.00 69.38 290 SER A CA 1
ATOM 2416 C C . SER A 1 290 ? -0.970 31.793 -9.992 1.00 69.38 290 SER A C 1
ATOM 2418 O O . SER A 1 290 ? -0.688 32.662 -10.802 1.00 69.38 290 SER A O 1
ATOM 2420 N N . VAL A 1 291 ? -0.628 30.514 -10.199 1.00 69.25 291 VAL A N 1
ATOM 2421 C CA . VAL A 1 291 ? 0.107 30.080 -11.407 1.00 69.25 291 VAL A CA 1
ATOM 2422 C C . VAL A 1 291 ? -0.721 30.301 -12.678 1.00 69.25 291 VAL A C 1
ATOM 2424 O O . VAL A 1 291 ? -0.140 30.510 -13.742 1.00 69.25 291 VAL A O 1
ATOM 2427 N N . GLN A 1 292 ? -2.052 30.291 -12.564 1.00 65.94 292 GLN A N 1
ATOM 2428 C CA . GLN A 1 292 ? -3.005 30.458 -13.668 1.00 65.94 292 GLN A CA 1
ATOM 2429 C C . GLN A 1 292 ? -3.510 31.897 -13.847 1.00 65.94 292 GLN A C 1
ATOM 2431 O O . GLN A 1 292 ? -4.038 32.229 -14.902 1.00 65.94 292 GLN A O 1
ATOM 2436 N N . SER A 1 293 ? -3.368 32.743 -12.827 1.00 69.38 293 SER A N 1
ATOM 2437 C CA . SER A 1 293 ? -3.846 34.126 -12.821 1.00 69.38 293 SER A CA 1
ATOM 2438 C C . SER A 1 293 ? -2.808 35.075 -13.407 1.00 69.38 293 SER A C 1
ATOM 2440 O O . SER A 1 293 ? -1.672 35.129 -12.937 1.00 69.38 293 SER A O 1
ATOM 2442 N N . ASP A 1 294 ? -3.214 35.912 -14.359 1.00 61.66 294 ASP A N 1
ATOM 2443 C CA . ASP A 1 294 ? -2.351 36.977 -14.879 1.00 61.66 294 ASP A CA 1
ATOM 2444 C C . ASP A 1 294 ? -2.000 38.044 -13.836 1.00 61.66 294 ASP A C 1
ATOM 2446 O O . ASP A 1 294 ? -0.947 38.668 -13.949 1.00 61.66 294 ASP A O 1
ATOM 2450 N N . ASN A 1 295 ? -2.830 38.195 -12.800 1.00 63.19 295 ASN A N 1
ATOM 2451 C CA . ASN A 1 295 ? -2.671 39.222 -11.769 1.00 63.19 295 ASN A CA 1
ATOM 2452 C C . ASN A 1 295 ? -1.787 38.778 -10.592 1.00 63.19 295 ASN A C 1
ATOM 2454 O O . ASN A 1 295 ? -1.277 39.626 -9.871 1.00 63.19 295 ASN A O 1
ATOM 2458 N N . ASP A 1 296 ? -1.595 37.466 -10.394 1.00 67.75 296 ASP A N 1
ATOM 2459 C CA . ASP A 1 296 ? -0.878 36.914 -9.230 1.00 67.75 296 ASP A CA 1
ATOM 2460 C C . ASP A 1 296 ? 0.275 35.963 -9.596 1.00 67.75 296 ASP A C 1
ATOM 2462 O O . ASP A 1 296 ? 0.951 35.435 -8.703 1.00 67.75 296 ASP A O 1
ATOM 2466 N N . LYS A 1 297 ? 0.530 35.739 -10.894 1.00 67.50 297 LYS A N 1
ATOM 2467 C CA . LYS A 1 297 ? 1.551 34.797 -11.386 1.00 67.50 297 LYS A CA 1
ATOM 2468 C C . LYS A 1 297 ? 2.947 35.056 -10.854 1.00 67.50 297 LYS A C 1
ATOM 2470 O O . LYS A 1 297 ? 3.683 34.100 -10.621 1.00 67.50 297 LYS A O 1
ATOM 2475 N N . GLU A 1 298 ? 3.298 36.305 -10.580 1.00 75.88 298 GLU A N 1
ATOM 2476 C CA . GLU A 1 298 ? 4.620 36.692 -10.076 1.00 75.88 298 GLU A CA 1
ATOM 2477 C C . GLU A 1 298 ? 4.926 36.108 -8.684 1.00 75.88 298 GLU A C 1
ATOM 2479 O O . GLU A 1 298 ? 6.084 35.886 -8.342 1.00 75.88 298 GLU A O 1
ATOM 2484 N N . ASN A 1 299 ? 3.906 35.731 -7.903 1.00 74.81 299 ASN A N 1
ATOM 2485 C CA . ASN A 1 299 ? 4.090 35.105 -6.588 1.00 74.81 299 ASN A CA 1
ATOM 2486 C C . ASN A 1 299 ? 4.592 33.650 -6.648 1.00 74.81 299 ASN A C 1
ATOM 2488 O O . ASN A 1 299 ? 5.034 33.104 -5.620 1.00 74.81 299 ASN A O 1
ATOM 2492 N N . VAL A 1 300 ? 4.481 33.006 -7.818 1.00 73.94 300 VAL A N 1
ATOM 2493 C CA . VAL A 1 300 ? 4.802 31.583 -8.024 1.00 73.94 300 VAL A CA 1
ATOM 2494 C C . VAL A 1 300 ? 5.728 31.359 -9.223 1.00 73.94 300 VAL A C 1
ATOM 2496 O O . VAL A 1 300 ? 6.683 30.595 -9.091 1.00 73.94 300 VAL A O 1
ATOM 2499 N N . ARG A 1 301 ? 5.531 32.062 -10.344 1.00 82.06 301 ARG A N 1
ATOM 2500 C CA . ARG A 1 301 ? 6.371 32.030 -11.556 1.00 82.06 301 ARG A CA 1
ATOM 2501 C C . ARG A 1 301 ? 7.666 32.841 -11.385 1.00 82.06 301 ARG A C 1
ATOM 2503 O O . ARG A 1 301 ? 7.999 33.684 -12.209 1.00 82.06 301 ARG A O 1
ATOM 2510 N N . THR A 1 302 ? 8.397 32.600 -10.299 1.00 82.44 302 THR A N 1
ATOM 2511 C CA . THR A 1 302 ? 9.668 33.279 -10.013 1.00 82.44 302 THR A CA 1
ATOM 2512 C C . THR A 1 302 ? 10.851 32.504 -10.578 1.00 82.44 302 THR A C 1
ATOM 2514 O O . THR A 1 302 ? 10.849 31.269 -10.618 1.00 82.44 302 THR A O 1
ATOM 2517 N N . LYS A 1 303 ? 11.925 33.223 -10.927 1.00 82.62 303 LYS A N 1
ATOM 2518 C CA . LYS A 1 303 ? 13.191 32.621 -11.374 1.00 82.62 303 LYS A CA 1
ATOM 2519 C C . LYS A 1 303 ? 13.721 31.585 -10.379 1.00 82.62 303 LYS A C 1
ATOM 2521 O O . LYS A 1 303 ? 14.179 30.524 -10.789 1.00 82.62 303 LYS A O 1
ATOM 2526 N N . GLN A 1 304 ? 13.594 31.846 -9.077 1.00 83.06 304 GLN A N 1
ATOM 2527 C CA . GLN A 1 304 ? 13.995 30.916 -8.017 1.00 83.06 304 GLN A CA 1
ATOM 2528 C C . GLN A 1 304 ? 13.200 29.600 -8.057 1.00 83.06 304 GLN A C 1
ATOM 2530 O O . GLN A 1 304 ? 13.788 28.520 -7.933 1.00 83.06 304 GLN A O 1
ATOM 2535 N N . ASN A 1 305 ? 11.879 29.672 -8.255 1.00 81.25 305 ASN A N 1
ATOM 2536 C CA . ASN A 1 305 ? 11.025 28.486 -8.296 1.00 81.25 305 ASN A CA 1
ATOM 2537 C C . ASN A 1 305 ? 11.294 27.649 -9.549 1.00 81.25 305 ASN A C 1
ATOM 2539 O O . ASN A 1 305 ? 11.514 26.448 -9.417 1.00 81.25 305 ASN A O 1
ATOM 2543 N N . TYR A 1 306 ? 11.382 28.273 -10.727 1.00 82.06 306 TYR A N 1
ATOM 2544 C CA . TYR A 1 306 ? 11.735 27.563 -11.960 1.00 82.06 306 TYR A CA 1
ATOM 2545 C C . TYR A 1 306 ? 13.159 27.008 -11.945 1.00 82.06 306 TYR A C 1
ATOM 2547 O O . TYR A 1 306 ? 13.378 25.909 -12.429 1.00 82.06 306 TYR A O 1
ATOM 2555 N N . THR A 1 307 ? 14.133 27.706 -11.354 1.00 80.38 307 THR A N 1
ATOM 2556 C CA . THR A 1 307 ? 15.509 27.182 -11.238 1.00 80.38 307 THR A CA 1
ATOM 2557 C C . THR A 1 307 ? 15.553 25.941 -10.345 1.00 80.38 307 THR A C 1
ATOM 2559 O O . THR A 1 307 ? 16.264 24.985 -10.643 1.00 80.38 307 THR A O 1
ATOM 2562 N N . SER A 1 308 ? 14.775 25.930 -9.259 1.00 79.56 308 SER A N 1
ATOM 2563 C CA . SER A 1 308 ? 14.649 24.748 -8.395 1.00 79.56 308 SER A CA 1
ATOM 2564 C C . SER A 1 308 ? 13.956 23.599 -9.129 1.00 79.56 308 SER A C 1
ATOM 2566 O O . SER A 1 308 ? 14.390 22.455 -9.033 1.00 79.56 308 SER A O 1
ATOM 2568 N N . LEU A 1 309 ? 12.921 23.919 -9.909 1.00 76.50 309 LEU A N 1
ATOM 2569 C CA . LEU A 1 309 ? 12.204 22.954 -10.730 1.00 76.50 309 LEU A CA 1
ATOM 2570 C C . LEU A 1 309 ? 13.087 22.379 -11.846 1.00 76.50 309 LEU A C 1
ATOM 2572 O O . LEU A 1 309 ? 13.048 21.183 -12.085 1.00 76.50 309 LEU A O 1
ATOM 2576 N N . LEU A 1 310 ? 13.930 23.201 -12.474 1.00 78.44 310 LEU A N 1
ATOM 2577 C CA . LEU A 1 310 ? 14.866 22.777 -13.514 1.00 78.44 310 LEU A CA 1
ATOM 2578 C C . LEU A 1 310 ? 15.916 21.814 -12.967 1.00 78.44 310 LEU A C 1
ATOM 2580 O O . LEU A 1 310 ? 16.212 20.810 -13.603 1.00 78.44 310 LEU A O 1
ATOM 2584 N N . LYS A 1 311 ? 16.469 22.100 -11.780 1.00 73.19 311 LYS A N 1
ATOM 2585 C CA . LYS A 1 311 ? 17.381 21.171 -11.094 1.00 73.19 311 LYS A CA 1
ATOM 2586 C C . LYS A 1 311 ? 16.711 19.822 -10.861 1.00 73.19 311 LYS A C 1
ATOM 2588 O O . LYS A 1 311 ? 17.339 18.790 -11.062 1.00 73.19 311 LYS A O 1
ATOM 2593 N N . HIS A 1 312 ? 15.436 19.846 -10.481 1.00 70.06 312 HIS A N 1
ATOM 2594 C CA . HIS A 1 312 ? 14.667 18.631 -10.278 1.00 70.06 312 HIS A CA 1
ATOM 2595 C C . HIS A 1 312 ? 14.389 17.895 -11.597 1.00 70.06 312 HIS A C 1
ATOM 2597 O O . HIS A 1 312 ? 14.691 16.713 -11.689 1.00 70.06 312 HIS A O 1
ATOM 2603 N N . ALA A 1 313 ? 13.928 18.588 -12.641 1.00 69.31 313 ALA A N 1
ATOM 2604 C CA . ALA A 1 313 ? 13.703 18.013 -13.968 1.00 69.31 313 ALA A CA 1
ATOM 2605 C C . ALA A 1 313 ? 14.971 17.352 -14.537 1.00 69.31 313 ALA A C 1
ATOM 2607 O O . ALA A 1 313 ? 14.898 16.229 -15.024 1.00 69.31 313 ALA A O 1
ATOM 2608 N N . LYS A 1 314 ? 16.134 17.996 -14.357 1.00 67.81 314 LYS A N 1
ATOM 2609 C CA . LYS A 1 314 ? 17.456 17.448 -14.706 1.00 67.81 314 LYS A CA 1
ATOM 2610 C C . LYS A 1 314 ? 17.821 16.214 -13.889 1.00 67.81 314 LYS A C 1
ATOM 2612 O O . LYS A 1 314 ? 18.391 15.275 -14.428 1.00 67.81 314 LYS A O 1
ATOM 2617 N N . SER A 1 315 ? 17.476 16.191 -12.600 1.00 61.38 315 SER A N 1
ATOM 2618 C CA . SER A 1 315 ? 17.738 15.030 -11.736 1.00 61.38 315 SER A CA 1
ATOM 2619 C C . SER A 1 315 ? 16.908 13.793 -12.094 1.00 61.38 315 SER A C 1
ATOM 2621 O O . SER A 1 315 ? 17.320 12.683 -11.778 1.00 61.38 315 SER A O 1
ATOM 2623 N N . ILE A 1 316 ? 15.769 13.972 -12.771 1.00 57.69 316 ILE A N 1
ATOM 2624 C CA . ILE A 1 316 ? 14.892 12.880 -13.230 1.00 57.69 316 ILE A CA 1
ATOM 2625 C C . ILE A 1 316 ? 14.970 12.646 -14.753 1.00 57.69 316 ILE A C 1
ATOM 2627 O O . ILE A 1 316 ? 14.193 11.853 -15.283 1.00 57.69 316 ILE A O 1
ATOM 2631 N N . ASP A 1 317 ? 15.891 13.335 -15.439 1.00 58.25 317 ASP A N 1
ATOM 2632 C CA . ASP A 1 317 ? 16.104 13.342 -16.898 1.00 58.25 317 ASP A CA 1
ATOM 2633 C C . ASP A 1 317 ? 14.819 13.508 -17.726 1.00 58.25 317 ASP A C 1
ATOM 2635 O O . ASP A 1 317 ? 14.546 12.795 -18.693 1.00 58.25 317 ASP A O 1
ATOM 2639 N N . PHE A 1 318 ? 13.983 14.466 -17.332 1.00 65.75 318 PHE A N 1
ATOM 2640 C CA . PHE A 1 318 ? 12.736 14.746 -18.032 1.00 65.75 318 PHE A CA 1
ATOM 2641 C C . PHE A 1 318 ? 12.945 15.832 -19.090 1.00 65.75 318 PHE A C 1
ATOM 2643 O O . PHE A 1 318 ? 12.525 16.973 -18.906 1.00 65.75 318 PHE A O 1
ATOM 2650 N N . LYS A 1 319 ? 13.561 15.475 -20.224 1.00 71.69 319 LYS A N 1
ATOM 2651 C CA . LYS A 1 319 ? 13.961 16.409 -21.302 1.00 71.69 319 LYS A CA 1
ATOM 2652 C C . LYS A 1 319 ? 12.862 17.367 -21.768 1.00 71.69 319 LYS A C 1
ATOM 2654 O O . LYS A 1 319 ? 13.128 18.545 -21.992 1.00 71.69 319 LYS A O 1
ATOM 2659 N N . GLU A 1 320 ? 11.632 16.886 -21.906 1.00 69.62 320 GLU A N 1
ATOM 2660 C CA . GLU A 1 320 ? 10.493 17.706 -22.342 1.00 69.62 320 GLU A CA 1
ATOM 2661 C C . GLU A 1 320 ? 10.119 18.759 -21.290 1.00 69.62 320 GLU A C 1
ATOM 2663 O O . GLU A 1 320 ? 9.897 19.929 -21.612 1.00 69.62 320 GLU A O 1
ATOM 2668 N N . LEU A 1 321 ? 10.127 18.363 -20.016 1.00 75.31 321 LEU A N 1
ATOM 2669 C CA . LEU A 1 321 ? 9.916 19.262 -18.889 1.00 75.31 321 LEU A CA 1
ATOM 2670 C C . LEU A 1 321 ? 11.092 20.237 -18.727 1.00 75.31 321 LEU A C 1
ATOM 2672 O O . LEU A 1 321 ? 10.866 21.422 -18.496 1.00 75.31 321 LEU A O 1
ATOM 2676 N N . GLU A 1 322 ? 12.335 19.776 -18.887 1.00 78.06 322 GLU A N 1
ATOM 2677 C CA . GLU A 1 322 ? 13.529 20.628 -18.890 1.00 78.06 322 GLU A CA 1
ATOM 2678 C C . GLU A 1 322 ? 13.426 21.714 -19.961 1.00 78.06 322 GLU A C 1
ATOM 2680 O O . GLU A 1 322 ? 13.531 22.898 -19.642 1.00 78.06 322 GLU A O 1
ATOM 2685 N N . ALA A 1 323 ? 13.149 21.330 -21.210 1.00 78.44 323 ALA A N 1
ATOM 2686 C CA . ALA A 1 323 ? 13.010 22.256 -22.329 1.00 78.44 323 ALA A CA 1
ATOM 2687 C C . ALA A 1 323 ? 11.888 23.275 -22.083 1.00 78.44 323 ALA A C 1
ATOM 2689 O O . ALA A 1 323 ? 12.056 24.469 -22.356 1.00 78.44 323 ALA A O 1
ATOM 2690 N N . LYS A 1 324 ? 10.763 22.830 -21.507 1.00 83.38 324 LYS A N 1
ATOM 2691 C CA . LYS A 1 324 ? 9.661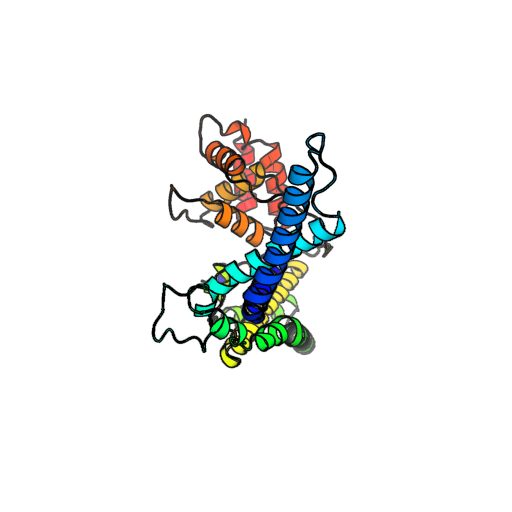 23.721 -21.136 1.00 83.38 324 LYS A CA 1
ATOM 2692 C C . LYS A 1 324 ? 10.076 24.729 -20.067 1.00 83.38 324 LYS A C 1
ATOM 2694 O O . LYS A 1 324 ? 9.849 25.925 -20.236 1.00 83.38 324 LYS A O 1
ATOM 2699 N N . ILE A 1 325 ? 10.718 24.266 -18.997 1.00 83.38 325 ILE A N 1
ATOM 2700 C CA . ILE A 1 325 ? 11.172 25.117 -17.894 1.00 83.38 325 ILE A CA 1
ATOM 2701 C C . ILE A 1 325 ? 12.241 26.111 -18.365 1.00 83.38 325 ILE A C 1
ATOM 2703 O O . ILE A 1 325 ? 12.214 27.275 -17.969 1.00 83.38 325 ILE A O 1
ATOM 2707 N N . GLU A 1 326 ? 13.173 25.685 -19.218 1.00 84.88 326 GLU A N 1
ATOM 2708 C CA . GLU A 1 326 ? 14.202 26.558 -19.790 1.00 84.88 326 GLU A CA 1
ATOM 2709 C C . GLU A 1 326 ? 13.609 27.618 -20.723 1.00 84.88 326 GLU A C 1
ATOM 2711 O O . GLU A 1 326 ? 14.086 28.755 -20.741 1.00 84.88 326 GLU A O 1
ATOM 2716 N N . SER A 1 327 ? 12.549 27.282 -21.462 1.00 86.75 327 SER A N 1
ATOM 2717 C CA . SER A 1 327 ? 11.769 28.255 -22.230 1.00 86.75 327 SER A CA 1
ATOM 2718 C C . SER A 1 327 ? 11.077 29.263 -21.309 1.00 86.75 327 SER A C 1
ATOM 2720 O O . SER A 1 327 ? 11.205 30.471 -21.509 1.00 86.75 327 SER A O 1
ATOM 2722 N N . ASP A 1 328 ? 10.405 28.793 -20.257 1.00 83.31 328 ASP A N 1
ATOM 2723 C CA . ASP A 1 328 ? 9.692 29.661 -19.315 1.00 83.31 328 ASP A CA 1
ATOM 2724 C C . ASP A 1 328 ? 10.650 30.608 -18.581 1.00 83.31 328 ASP A C 1
ATOM 2726 O O . ASP A 1 328 ? 10.381 31.807 -18.480 1.00 83.31 328 ASP A O 1
ATOM 2730 N N . LEU A 1 329 ? 11.824 30.118 -18.170 1.00 83.88 329 LEU A N 1
ATOM 2731 C CA . LEU A 1 329 ? 12.890 30.916 -17.555 1.00 83.88 329 LEU A CA 1
ATOM 2732 C C . LEU A 1 329 ? 13.371 32.085 -18.424 1.00 83.88 329 LEU A C 1
ATOM 2734 O O . LEU A 1 329 ? 13.782 33.103 -17.870 1.00 83.88 329 LEU A O 1
ATOM 2738 N N . LYS A 1 330 ? 13.319 31.965 -19.757 1.00 82.94 330 LYS A N 1
ATOM 2739 C CA . LYS A 1 330 ? 13.700 33.043 -20.691 1.00 82.94 330 LYS A CA 1
ATOM 2740 C C . LYS A 1 330 ? 12.650 34.153 -20.783 1.00 82.94 330 LYS A C 1
ATOM 2742 O O . LYS A 1 330 ? 12.973 35.250 -21.224 1.00 82.94 330 LYS A O 1
ATOM 2747 N N . THR A 1 331 ? 11.408 33.871 -20.391 1.00 78.25 331 THR A N 1
ATOM 2748 C CA . THR A 1 331 ? 10.269 34.799 -20.527 1.00 78.25 331 THR A CA 1
ATOM 2749 C C . THR A 1 331 ? 9.946 35.579 -19.254 1.00 78.25 331 THR A C 1
ATOM 2751 O O . THR A 1 331 ? 9.185 36.546 -19.296 1.00 78.25 331 THR A O 1
ATOM 2754 N N . ILE A 1 332 ? 10.531 35.183 -18.123 1.00 77.75 332 ILE A N 1
ATOM 2755 C CA . ILE A 1 332 ? 10.368 35.855 -16.831 1.00 77.75 332 ILE A CA 1
ATOM 2756 C C . ILE A 1 332 ? 11.265 37.094 -16.808 1.00 77.75 332 ILE A C 1
ATOM 2758 O O . ILE A 1 332 ? 12.478 36.974 -16.994 1.00 77.75 332 ILE A O 1
ATOM 2762 N N . LYS A 1 333 ? 10.657 38.266 -16.597 1.00 57.41 333 LYS A N 1
ATOM 2763 C CA . LYS A 1 333 ? 11.364 39.546 -16.455 1.00 57.41 333 LYS A CA 1
ATOM 2764 C C . LYS A 1 333 ? 12.077 39.667 -15.114 1.00 57.41 333 LYS A C 1
ATOM 2766 O O . LYS A 1 333 ? 11.510 39.200 -14.100 1.00 57.41 333 LYS A O 1
#

Radius of gyration: 25.95 Å; chains: 1; bounding box: 59×56×74 Å

Secondary structure (DSSP, 8-state):
-GGG--GGG--HHHHHHHHHHHHHHHHTGGGHHHHHHHHHHHHHHHHHHHHHHHHTT--SS---SS-HHHHHHHHHHHHHHHHHHHHHTTGGGSTT---S---TTBTBBTB-HHHHHH-----HHHHHIIIIIHHHHHHHHHHHHHHHHHT-SS-HHHHHHHHHHHHHTS--SSHHHHHTTPPPTTTTSHHHHHHHHHHHHHHHHHHHHHHHHHHHH-TT------TT---B--HHHHHHHHHHHHHTTSS----SSS-THHHHHHHHHHTT-B-SS---HHHHHHHHHHHH-TTTGGGTS-HHHHHHHHHHHHHTT-HHHHHHHHHHHHH--

pLDDT: mean 78.03, std 16.32, range [32.03, 96.69]

Sequence (333 aa):
MIENINFRLLNIDKYLKEIATTYYNIGQICDLPFYERLSNELALKEYNRFSRRLAKGITAQPLARLTNSEIETKKYYENEIKTLKSALHKVPFLDWFTPDKINTNSKYFYFNTKELEEFKPNTDNVYTWINGLMPTMLEVSIDEIENEFVSSPLPKIDYYKNKLSKLKNEDFIYLEKILNGALIEKLDNKNICSKFCFEVIKIKEIQYLEKKIFELENPQIEIEISETTTNKLTQKQIALLFQSLSEIGIFNKQKVSQDNSKQAELICLLSGIDYPNKIIDTKFYKHWLSVQSDNDKENVRTKQNYTSLLKHAKSIDFKELEAKIESDLKTIK

Organism: NCBI:txid1763534

Foldseek 3Di:
DLVPAPLLLAPLVVLLVVLLLLLVLLQCLLCLVVLVVLLVVLVVQLVVLVVVCVVVVNPDDDPDSDDPVSVVSNVVSVVSNVSSLVSLVCVVLAPPDDCPDQPCPAPNRRDHSVRSNPDRQQSVLSCCLSVNVLVVVLVVVVVVLVVVVVVDPDDPLVSLVVVLVVLSPDDDPCVVCSLVSHHNGHCSPNVSVVSVSVSSSSSVSNNVSSVVNCCVVCVVDPPPPDPDPQQADDLLLLLVLVVLCVVLVVDDDPDDDDQCLVVSVSVCSSLVHDHPDRPDSVPSVVSNVLCVDPVRVCVRLDLVSLVSNLVSCVNSVVVSSNVSSVVSNVVDD